Protein AF-A0A7J7P6Z8-F1 (afdb_monomer)

InterPro domains:
  IPR007750 Protein of unknown function DUF674 [PF05056] (34-213)
  IPR007750 Protein of unknown function DUF674 [PTHR33103] (34-213)

Sequence (213 aa):
MEWTILRSRDLAMASDFLQGKTFVQFIISALSKKATIKLKVLVDREHNRVVFTESQKDFDDILLSFLTLPVGTIIRHLRKHPQPLRIGCLNALYEGMKNLKAATYLKNDICKNILLRPRNSYVDQCRKLKLNIDDTEPTKYYQYKNYQSDISQGKHLHSGGDSLNIFGNMRCKCKQPIDHEVCLEDNRVKKEDNTEEGVFVAGTSTFIIIADL

Foldseek 3Di:
DDKDWDWLCCLVVVLVQPPPPVVVNVVSVLCSPQFIFIKIWDADVVVSHTFKIKGWQLVVLVVVVVVQDDPLQVQVLQCVDPNRDDDPCVVVVLVCLVPDDCVVPHPHVQVSCCSNQPDRPLVVLLVPHSDDSRPDDDQWKWFFPCVVVCVVVVVPPPDDDQGIDSDFQDADPVRGGRHHTDDDPPPVPPPPPPPQQHSPDGGGDMDMDGDDD

Mean predicted aligned error: 11.69 Å

Secondary structure (DSSP, 8-state):
-EEEEE-TTTHHHHHHTTTT-HHHHHHHHHHHHH----EEEEEETTTTEEEEEEEEHHHHHHHHHHHHS-HHHHHHHHHHSSS----HHHHHHHHHHHHS-HHHHSS-HHHHHHHHSPPPTTHHHHTTSSS----PPP--EEE-TTHHHHHHTTTT-SSSSTT-BSSSSEE-TT--EE-EEE----TT------TT--SSS-TT-EEEEEPP-

Solvent-accessible surface area (backbone atoms only — not comparable to full-atom values): 12823 Å² total; per-residue (Å²): 128,59,84,44,78,39,44,28,82,45,38,65,60,52,45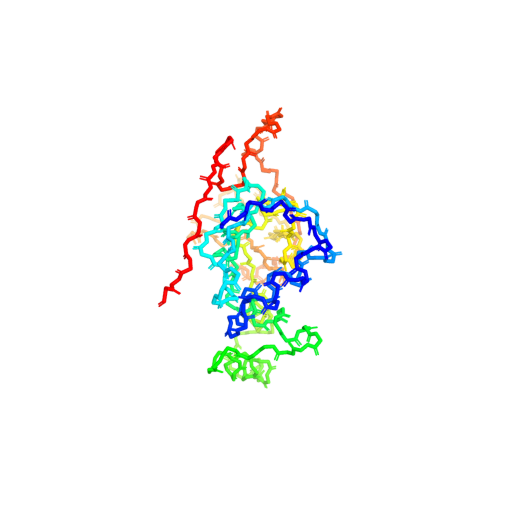,70,44,46,76,86,45,70,68,59,47,48,53,43,57,55,37,46,76,68,37,82,52,67,35,39,36,35,42,42,75,91,78,57,33,58,54,37,35,44,35,39,39,70,54,50,33,40,58,54,47,59,76,56,51,36,68,44,43,51,54,58,51,33,56,71,38,98,73,58,58,77,59,73,68,57,49,54,53,53,49,49,61,71,70,50,60,32,88,80,79,41,98,34,62,65,61,50,49,42,63,62,53,43,76,45,92,54,50,78,57,44,67,74,40,79,59,60,85,74,86,72,73,81,89,52,32,14,22,38,91,57,51,71,62,35,54,78,66,62,76,66,77,82,72,80,82,73,63,69,30,75,60,62,80,41,65,38,99,85,67,46,56,18,66,39,75,47,86,79,81,64,79,82,66,62,89,71,88,54,92,57,62,50,83,77,38,66,49,90,46,69,50,78,49,69,53,89,127

Structure (mmCIF, N/CA/C/O backbone):
data_AF-A0A7J7P6Z8-F1
#
_entry.id   AF-A0A7J7P6Z8-F1
#
loop_
_atom_site.group_PDB
_atom_site.id
_atom_site.type_symbol
_atom_site.label_atom_id
_atom_site.label_alt_id
_atom_site.label_comp_id
_atom_site.label_asym_id
_atom_site.label_entity_id
_atom_site.label_seq_id
_atom_site.pdbx_PDB_ins_code
_atom_site.Cartn_x
_atom_site.Cartn_y
_atom_site.Cartn_z
_atom_site.occupancy
_atom_site.B_iso_or_equiv
_atom_site.auth_seq_id
_atom_site.auth_comp_id
_atom_site.auth_asym_id
_atom_site.auth_atom_id
_atom_site.pdbx_PDB_model_num
ATOM 1 N N . MET A 1 1 ? -22.632 -4.364 30.953 1.00 46.62 1 MET A N 1
ATOM 2 C CA . MET A 1 1 ? -22.051 -3.719 29.756 1.00 46.62 1 MET A CA 1
ATOM 3 C C . MET A 1 1 ? -21.301 -2.480 30.211 1.00 46.62 1 MET A C 1
ATOM 5 O O . MET A 1 1 ? -21.899 -1.667 30.902 1.00 46.62 1 MET A O 1
ATOM 9 N N . GLU A 1 2 ? -20.005 -2.374 29.921 1.00 44.84 2 GLU A N 1
ATOM 10 C CA . GLU A 1 2 ? -19.148 -1.282 30.410 1.00 44.84 2 GLU A CA 1
ATOM 11 C C . GLU A 1 2 ? -18.341 -0.705 29.240 1.00 44.84 2 GLU A C 1
ATOM 13 O O . GLU A 1 2 ? -17.862 -1.459 28.392 1.00 44.84 2 GLU A O 1
ATOM 18 N N . TRP A 1 3 ? -18.230 0.624 29.176 1.00 48.47 3 TRP A N 1
ATOM 19 C CA . TRP A 1 3 ? -17.445 1.322 28.159 1.00 48.47 3 TRP A CA 1
ATOM 20 C C . TRP A 1 3 ? -15.997 1.439 28.616 1.00 48.47 3 TRP A C 1
ATOM 22 O O . TRP A 1 3 ? -15.727 1.949 29.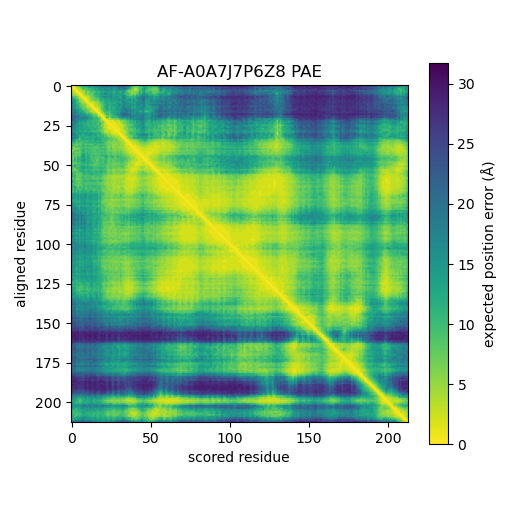703 1.00 48.47 3 TRP A O 1
ATOM 32 N N . THR A 1 4 ? -15.050 1.021 27.780 1.00 54.22 4 THR A N 1
ATOM 33 C CA . THR A 1 4 ? -13.621 1.181 28.075 1.00 54.22 4 THR A CA 1
ATOM 34 C C . THR A 1 4 ? -12.927 1.886 26.916 1.00 54.22 4 THR A C 1
ATOM 36 O O . THR A 1 4 ? -13.103 1.524 25.753 1.00 54.22 4 THR A O 1
ATOM 39 N N . ILE A 1 5 ? -12.146 2.924 27.232 1.00 54.22 5 ILE A N 1
ATOM 40 C CA . ILE A 1 5 ? -11.256 3.574 26.265 1.00 54.22 5 ILE A CA 1
ATOM 41 C C . ILE A 1 5 ? -9.961 2.775 26.249 1.00 54.22 5 ILE A C 1
ATOM 43 O O . ILE A 1 5 ? -9.217 2.800 27.228 1.00 54.22 5 ILE A O 1
ATOM 47 N N . LEU A 1 6 ? -9.682 2.100 25.139 1.00 54.53 6 LEU A N 1
ATOM 48 C CA . LEU A 1 6 ? -8.421 1.393 24.964 1.00 54.53 6 LEU A CA 1
ATOM 49 C C . LEU A 1 6 ? -7.382 2.339 24.370 1.00 54.53 6 LEU A C 1
ATOM 51 O O . LEU A 1 6 ? -7.628 3.009 23.360 1.00 54.53 6 LEU A O 1
ATOM 55 N N . ARG A 1 7 ? -6.209 2.400 25.001 1.00 50.47 7 ARG A N 1
ATOM 56 C CA . ARG A 1 7 ? -5.014 3.029 24.430 1.00 50.47 7 ARG A CA 1
ATOM 57 C C . ARG A 1 7 ? -4.148 1.959 23.771 1.00 50.47 7 ARG A C 1
ATOM 59 O O . ARG A 1 7 ? -4.345 0.768 23.962 1.00 50.47 7 ARG A O 1
ATOM 66 N N . SER A 1 8 ? -3.134 2.386 23.022 1.00 45.62 8 SER A N 1
ATOM 67 C CA . SER A 1 8 ? -2.205 1.512 22.281 1.00 45.62 8 SER A CA 1
ATOM 68 C C . SER A 1 8 ? -1.630 0.331 23.092 1.00 45.62 8 SER A C 1
ATOM 70 O O . SER A 1 8 ? -1.477 -0.767 22.562 1.00 45.62 8 SER A O 1
ATOM 72 N N . ARG A 1 9 ? -1.400 0.519 24.401 1.00 41.00 9 ARG A N 1
ATOM 73 C CA . ARG A 1 9 ? -0.957 -0.538 25.332 1.00 41.00 9 ARG A CA 1
ATOM 74 C C . ARG A 1 9 ? -2.056 -1.537 25.725 1.00 41.00 9 ARG A C 1
ATOM 76 O O . ARG A 1 9 ? -1.736 -2.687 26.000 1.00 41.00 9 ARG A O 1
ATOM 83 N N . ASP A 1 10 ? -3.319 -1.131 25.674 1.00 47.34 10 ASP A N 1
ATOM 84 C CA . ASP A 1 10 ? -4.490 -1.949 26.014 1.00 47.34 10 ASP A CA 1
ATOM 85 C C . ASP A 1 10 ? -5.043 -2.698 24.784 1.00 47.34 10 ASP A C 1
ATOM 87 O O . ASP A 1 10 ? -5.824 -3.638 24.912 1.00 47.34 10 ASP A O 1
ATOM 91 N N . LEU A 1 11 ? -4.602 -2.338 23.570 1.00 50.19 11 LEU A N 1
ATOM 92 C CA . LEU A 1 11 ? -4.946 -3.058 22.338 1.00 50.19 11 LEU A CA 1
ATOM 93 C C . LEU A 1 11 ? -4.424 -4.505 22.337 1.00 50.19 11 LEU A C 1
ATOM 95 O O . LEU A 1 11 ? -5.035 -5.371 21.718 1.00 50.19 11 LEU A O 1
ATOM 99 N N . ALA A 1 12 ? -3.335 -4.788 23.061 1.00 45.19 12 ALA A N 1
ATOM 100 C CA . ALA A 1 12 ? -2.868 -6.157 23.279 1.00 45.19 12 ALA A CA 1
ATOM 101 C C . ALA A 1 12 ? -3.911 -7.006 24.030 1.00 45.19 12 ALA A C 1
ATOM 103 O O . ALA A 1 12 ? -4.061 -8.181 23.721 1.00 45.19 12 ALA A O 1
ATOM 104 N N . MET A 1 13 ? -4.684 -6.399 24.939 1.00 43.53 13 MET A N 1
ATOM 105 C CA . MET A 1 13 ? -5.791 -7.078 25.614 1.00 43.53 13 MET A CA 1
ATOM 106 C C . MET A 1 13 ? -6.989 -7.269 24.680 1.00 43.53 13 MET A C 1
ATOM 108 O O . MET A 1 13 ? -7.590 -8.333 24.688 1.00 43.53 13 MET A O 1
ATOM 112 N N . ALA A 1 14 ? -7.308 -6.297 23.814 1.00 45.75 14 ALA A N 1
ATOM 113 C CA . ALA A 1 14 ? -8.351 -6.460 22.785 1.00 45.75 14 ALA A CA 1
ATOM 114 C C . ALA A 1 14 ? -8.032 -7.559 21.759 1.00 45.75 14 ALA A C 1
ATOM 116 O O . ALA A 1 14 ? -8.943 -8.160 21.196 1.00 45.75 14 ALA A O 1
ATOM 117 N N . SER A 1 15 ? -6.746 -7.840 21.547 1.00 47.88 15 SER A N 1
ATOM 118 C CA . SER A 1 15 ? -6.257 -8.965 20.746 1.00 47.88 15 SER A CA 1
ATOM 119 C C . SER A 1 15 ? -6.799 -10.311 21.249 1.00 47.88 15 SER A C 1
ATOM 121 O O . SER A 1 15 ? -7.226 -11.149 20.454 1.00 47.88 15 SER A O 1
ATOM 123 N N . ASP A 1 16 ? -6.889 -10.474 22.573 1.00 43.78 16 ASP A N 1
ATOM 124 C CA . ASP A 1 16 ? -7.402 -11.694 23.203 1.00 43.78 16 ASP A CA 1
ATOM 125 C C . ASP A 1 16 ? -8.930 -11.827 23.063 1.00 43.78 16 ASP A C 1
ATOM 127 O O . ASP A 1 16 ? -9.453 -12.938 23.093 1.00 43.78 16 ASP A O 1
ATOM 131 N N . PHE A 1 17 ? -9.645 -10.718 22.831 1.00 46.00 17 PHE A N 1
ATOM 132 C CA . PHE A 1 17 ? -11.091 -10.700 22.554 1.00 46.00 17 PHE A CA 1
ATOM 133 C C . PHE A 1 17 ? -11.442 -10.908 21.069 1.00 46.00 17 PHE A C 1
ATOM 135 O O . PHE A 1 17 ? -12.617 -11.020 20.720 1.00 46.00 17 PHE A O 1
ATOM 142 N N . LEU A 1 18 ? -10.444 -10.939 20.181 1.00 47.78 18 LEU A N 1
ATOM 143 C CA . LEU A 1 18 ? -10.607 -11.078 18.726 1.00 47.78 18 LEU A CA 1
ATOM 144 C C . LEU A 1 18 ? -10.066 -12.414 18.199 1.00 47.78 18 LEU A C 1
ATOM 146 O O . LEU A 1 18 ? -9.764 -12.543 17.005 1.00 47.78 18 LEU A O 1
ATOM 150 N N . GLN A 1 19 ? -9.955 -13.408 19.088 1.00 37.94 19 GLN A N 1
ATOM 151 C CA . GLN A 1 19 ? -9.515 -14.764 18.770 1.00 37.94 19 GLN A CA 1
ATOM 152 C C . GLN A 1 19 ? -10.187 -15.270 17.483 1.00 37.94 19 GLN A C 1
ATOM 154 O O . GLN A 1 19 ? -11.404 -15.403 17.396 1.00 37.94 19 GLN A O 1
ATOM 159 N N . GLY A 1 20 ? -9.368 -15.507 16.454 1.00 41.97 20 GLY A N 1
ATOM 160 C CA . GLY A 1 20 ? -9.795 -16.033 15.154 1.00 41.97 20 GLY A CA 1
ATOM 161 C C . GLY A 1 20 ? -9.746 -15.046 13.980 1.00 41.97 20 GLY A C 1
ATOM 162 O O . GLY A 1 20 ? -9.635 -15.490 12.837 1.00 41.97 20 GLY A O 1
ATOM 163 N N . LYS A 1 21 ? -9.733 -13.721 14.201 1.00 55.06 21 LYS A N 1
ATOM 164 C CA . LYS A 1 21 ? -9.677 -12.720 13.110 1.00 55.06 21 LYS A CA 1
ATOM 165 C C . LYS A 1 21 ? -8.238 -12.257 12.850 1.00 55.06 21 LYS A C 1
ATOM 167 O O . LYS A 1 21 ? -7.812 -11.172 13.243 1.00 55.06 21 LYS A O 1
ATOM 172 N N . THR A 1 22 ? -7.486 -13.102 12.145 1.00 59.88 22 THR A N 1
ATOM 173 C CA . THR A 1 22 ? -6.041 -12.966 11.864 1.00 59.88 22 THR A CA 1
ATOM 174 C C . THR A 1 22 ? -5.613 -11.601 11.295 1.00 59.88 22 THR A C 1
ATOM 176 O O . THR A 1 22 ? -4.543 -11.097 11.636 1.00 59.88 22 THR A O 1
ATOM 179 N N . PHE A 1 23 ? -6.453 -10.959 10.479 1.00 55.94 23 PHE A N 1
ATOM 180 C CA . PHE A 1 23 ? -6.172 -9.635 9.913 1.00 55.94 23 PHE A CA 1
ATOM 181 C C . PHE A 1 23 ? -6.316 -8.496 10.936 1.00 55.94 23 PHE A C 1
ATOM 183 O O . PHE A 1 23 ? -5.483 -7.594 10.977 1.00 55.94 23 PHE A O 1
ATOM 190 N N . VAL A 1 24 ? -7.316 -8.561 11.819 1.00 58.97 24 VAL A N 1
ATOM 191 C CA . VAL A 1 24 ? -7.528 -7.545 12.864 1.00 58.97 24 VAL A CA 1
ATOM 192 C C . VAL A 1 24 ? -6.406 -7.612 13.903 1.00 58.97 24 VAL A C 1
ATOM 194 O O . VAL A 1 24 ? -5.877 -6.580 14.310 1.00 58.97 24 VAL A O 1
ATOM 197 N N . GLN A 1 25 ? -5.955 -8.824 14.236 1.00 60.22 25 GLN A N 1
ATOM 198 C CA . GLN A 1 25 ? -4.791 -9.056 15.093 1.00 60.22 25 GLN A CA 1
ATOM 199 C C . GLN A 1 25 ? -3.514 -8.405 14.535 1.00 60.22 25 GLN A C 1
ATOM 201 O O . GLN A 1 25 ? -2.729 -7.806 15.275 1.00 60.22 25 GLN A O 1
ATOM 206 N N . PHE A 1 26 ? -3.312 -8.493 13.217 1.00 64.62 26 PHE A N 1
ATOM 207 C CA . PHE A 1 26 ? -2.194 -7.841 12.540 1.00 64.62 26 PHE A CA 1
ATOM 208 C C . PHE A 1 26 ? -2.289 -6.313 12.629 1.00 64.62 26 PHE A C 1
ATOM 210 O O . PHE A 1 26 ? -1.301 -5.668 12.983 1.00 64.62 26 PHE A O 1
ATOM 217 N N . ILE A 1 27 ? -3.469 -5.735 12.370 1.00 63.44 27 ILE A N 1
ATOM 218 C CA . ILE A 1 27 ? -3.694 -4.284 12.478 1.00 63.44 27 ILE A CA 1
ATOM 219 C C . ILE A 1 27 ? -3.415 -3.810 13.906 1.00 63.44 27 ILE A C 1
ATOM 221 O O . ILE A 1 27 ? -2.655 -2.866 14.102 1.00 63.44 27 ILE A O 1
ATOM 225 N N . ILE A 1 28 ? -3.948 -4.506 14.907 1.00 63.62 28 ILE A N 1
ATOM 226 C CA . ILE A 1 28 ? -3.736 -4.200 16.324 1.00 63.62 28 ILE A CA 1
ATOM 227 C C . ILE A 1 28 ? -2.252 -4.263 16.704 1.00 63.62 28 ILE A C 1
ATOM 229 O O . ILE A 1 28 ? -1.749 -3.354 17.364 1.00 63.62 28 ILE A O 1
ATOM 233 N N . SER A 1 29 ? -1.526 -5.292 16.261 1.00 65.44 29 SER A N 1
ATOM 234 C CA . SER A 1 29 ? -0.087 -5.419 16.531 1.00 65.44 29 SER A CA 1
ATOM 235 C C . SER A 1 29 ? 0.742 -4.328 15.844 1.00 65.44 29 SER A C 1
ATOM 237 O O . SER A 1 29 ? 1.715 -3.825 16.410 1.00 65.44 29 SER A O 1
ATOM 239 N N . ALA A 1 30 ? 0.360 -3.936 14.626 1.00 65.00 30 ALA A N 1
ATOM 240 C CA . ALA A 1 30 ? 1.004 -2.841 13.907 1.00 65.00 30 ALA A CA 1
ATOM 241 C C . ALA A 1 30 ? 0.741 -1.488 14.589 1.00 65.00 30 ALA A C 1
ATOM 243 O O . ALA A 1 30 ? 1.665 -0.684 14.738 1.00 65.00 30 ALA A O 1
ATOM 244 N N . LEU A 1 31 ? -0.494 -1.267 15.051 1.00 65.81 31 LEU A N 1
ATOM 245 C CA . LEU A 1 31 ? -0.910 -0.086 15.803 1.00 65.81 31 LEU A CA 1
ATOM 246 C C . LEU A 1 31 ? -0.181 0.025 17.144 1.00 65.81 31 LEU A C 1
ATOM 248 O O . LEU A 1 31 ? 0.377 1.083 17.436 1.00 65.81 31 LEU A O 1
ATOM 252 N N . SER A 1 32 ? -0.105 -1.064 17.918 1.00 61.50 32 SER A N 1
ATOM 253 C CA . SER A 1 32 ? 0.439 -1.049 19.284 1.00 61.50 32 SER A CA 1
ATOM 254 C C . SER A 1 32 ? 1.920 -0.661 19.374 1.00 61.50 32 SER A C 1
ATOM 256 O O . SER A 1 32 ? 2.388 -0.201 20.414 1.00 61.50 32 SER A O 1
ATOM 258 N N . LYS A 1 33 ? 2.675 -0.817 18.278 1.00 64.62 33 LYS A N 1
ATOM 259 C CA . LYS A 1 33 ? 4.117 -0.522 18.232 1.00 64.62 33 LYS A CA 1
ATOM 260 C C . LYS A 1 33 ? 4.463 0.866 17.703 1.00 64.62 33 LYS A C 1
ATOM 262 O O . LYS A 1 33 ? 5.582 1.319 17.928 1.00 64.62 33 LYS A O 1
ATOM 267 N N . LYS A 1 34 ? 3.568 1.503 16.942 1.00 68.38 34 LYS A N 1
ATOM 268 C CA . LYS A 1 34 ? 3.923 2.661 16.101 1.00 68.38 34 LYS A CA 1
ATOM 269 C C . LYS A 1 34 ? 3.029 3.884 16.274 1.00 68.38 34 LYS A C 1
ATOM 271 O O . LYS A 1 34 ? 3.466 4.975 15.926 1.00 68.38 34 LYS A O 1
ATOM 276 N N . ALA A 1 35 ? 1.816 3.735 16.803 1.00 70.31 35 ALA A N 1
ATOM 277 C CA . ALA A 1 35 ? 0.889 4.850 16.959 1.00 70.31 35 ALA A CA 1
ATOM 278 C C . ALA A 1 35 ? 0.048 4.721 18.236 1.00 70.31 35 ALA A C 1
ATOM 280 O O . ALA A 1 35 ? -0.212 3.628 18.738 1.00 70.31 35 ALA A O 1
ATOM 281 N N . THR A 1 36 ? -0.406 5.861 18.763 1.00 72.69 36 THR A N 1
ATOM 282 C CA . THR A 1 36 ? -1.433 5.891 19.810 1.00 72.69 36 THR A CA 1
ATOM 283 C C . THR A 1 36 ? -2.751 6.340 19.209 1.00 72.69 36 THR A C 1
ATOM 285 O O . THR A 1 36 ? -2.875 7.480 18.770 1.00 72.69 36 THR A O 1
ATOM 288 N N . ILE A 1 37 ? -3.729 5.436 19.209 1.00 75.38 37 ILE A N 1
ATOM 289 C CA . ILE A 1 37 ? -5.083 5.670 18.709 1.00 75.38 37 ILE A CA 1
ATOM 290 C C . ILE A 1 37 ? -6.067 5.461 19.852 1.00 75.38 37 ILE A C 1
ATOM 292 O O . ILE A 1 37 ? -5.847 4.604 20.709 1.00 75.38 37 ILE A O 1
ATOM 296 N N . LYS A 1 38 ? -7.125 6.271 19.875 1.00 74.44 38 LYS A N 1
ATOM 297 C CA . LYS A 1 38 ? -8.226 6.139 20.825 1.00 74.44 38 LYS A CA 1
ATOM 298 C C . LYS A 1 38 ? -9.357 5.353 20.175 1.00 74.44 38 LYS A C 1
ATOM 300 O O . LYS A 1 38 ? -9.844 5.737 19.116 1.00 74.44 38 LYS A O 1
ATOM 305 N N . LEU A 1 39 ? -9.775 4.288 20.844 1.00 76.50 39 LEU A N 1
ATOM 306 C CA . LEU A 1 39 ? -10.940 3.483 20.496 1.00 76.50 39 LEU A CA 1
ATOM 307 C C . LEU A 1 39 ? -11.796 3.334 21.747 1.00 76.50 39 LEU A C 1
ATOM 309 O O . LEU A 1 39 ? -11.269 3.044 22.827 1.00 76.50 39 LEU A O 1
ATOM 313 N N . LYS A 1 40 ? -13.105 3.524 21.612 1.00 77.94 40 LYS A N 1
ATOM 314 C CA . LYS A 1 40 ? -14.059 3.108 22.637 1.00 77.94 40 LYS A CA 1
ATOM 315 C C . LYS A 1 40 ? -14.593 1.749 22.240 1.00 77.94 40 LYS A C 1
ATOM 317 O O . LYS A 1 40 ? -15.040 1.563 21.111 1.00 77.94 40 LYS A O 1
ATOM 322 N N . VAL A 1 41 ? -14.567 0.809 23.167 1.00 75.88 41 VAL A N 1
ATOM 323 C CA . VAL A 1 41 ? -15.078 -0.539 22.927 1.00 75.88 41 VAL A CA 1
ATOM 324 C C . VAL A 1 41 ? -16.159 -0.875 23.939 1.00 75.88 41 VAL A C 1
ATOM 326 O O . VAL A 1 41 ? -16.090 -0.472 25.104 1.00 75.88 41 VAL A O 1
ATOM 329 N N . LEU A 1 42 ? -17.152 -1.621 23.473 1.00 75.81 42 LEU A N 1
ATOM 330 C CA . LEU A 1 42 ? -18.179 -2.249 24.281 1.00 75.81 42 LEU A CA 1
ATOM 331 C C . LEU A 1 42 ? -17.926 -3.753 24.281 1.00 75.81 42 LEU A C 1
ATOM 333 O O . LEU A 1 42 ? -17.973 -4.411 23.236 1.00 75.81 42 LEU A O 1
ATOM 337 N N . VAL A 1 43 ? -17.668 -4.285 25.469 1.00 74.44 43 VAL A N 1
ATOM 338 C CA . VAL A 1 43 ? -17.346 -5.697 25.667 1.00 74.44 43 VAL A CA 1
ATOM 339 C C . VAL A 1 43 ? -18.490 -6.386 26.400 1.00 74.44 43 VAL A C 1
ATOM 341 O O . VAL A 1 43 ? -18.949 -5.933 27.455 1.00 74.44 43 VAL A O 1
ATOM 344 N N . ASP A 1 44 ? -18.928 -7.502 25.837 1.00 74.06 44 ASP A N 1
ATOM 345 C CA . ASP A 1 44 ? -19.761 -8.493 26.498 1.00 74.06 44 ASP A CA 1
ATOM 346 C C . ASP A 1 44 ? -18.836 -9.423 27.288 1.00 74.06 44 ASP A C 1
ATOM 348 O O . ASP A 1 44 ? -18.137 -10.268 26.729 1.00 74.06 44 ASP A O 1
ATOM 352 N N . ARG A 1 45 ? -18.780 -9.192 28.603 1.00 76.25 45 ARG A N 1
ATOM 353 C CA . ARG A 1 45 ? -17.910 -9.939 29.520 1.00 76.25 45 ARG A CA 1
ATOM 354 C C . ARG A 1 45 ? -18.387 -11.365 29.758 1.00 76.25 45 ARG A C 1
ATOM 356 O O . ARG A 1 45 ? -17.564 -12.209 30.082 1.00 76.25 45 ARG A O 1
ATOM 363 N N . GLU A 1 46 ? -19.683 -11.619 29.615 1.00 77.94 46 GLU A N 1
ATOM 364 C CA . GLU A 1 46 ? -20.262 -12.943 29.840 1.00 77.94 46 GLU A CA 1
ATOM 365 C C . GLU A 1 46 ? -19.819 -13.906 28.738 1.00 77.94 46 GLU A C 1
ATOM 367 O O . GLU A 1 46 ? -19.366 -15.012 29.017 1.00 77.94 46 GLU A O 1
ATOM 372 N N . HIS A 1 47 ? -19.836 -13.430 27.492 1.00 74.38 47 HIS A N 1
ATOM 373 C CA . HIS A 1 47 ? -19.416 -14.204 26.323 1.00 74.38 47 HIS A CA 1
ATOM 374 C C . HIS A 1 47 ? -17.979 -13.895 25.874 1.00 74.38 47 HIS A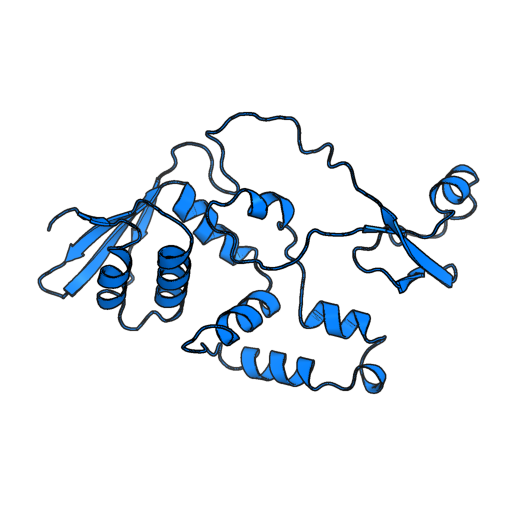 C 1
ATOM 376 O O . HIS A 1 47 ? -17.556 -14.349 24.813 1.00 74.38 47 HIS A O 1
ATOM 382 N N . ASN A 1 48 ? -17.238 -13.106 26.660 1.00 68.25 48 ASN A N 1
ATOM 383 C CA . ASN A 1 48 ? -15.860 -12.683 26.399 1.00 68.25 48 ASN A CA 1
ATOM 384 C C . ASN A 1 48 ? -15.630 -12.171 24.959 1.00 68.25 48 ASN A C 1
ATOM 386 O O . ASN A 1 48 ? -14.676 -12.572 24.290 1.00 68.25 48 ASN A O 1
ATOM 390 N N . ARG A 1 49 ? -16.508 -11.287 24.465 1.00 66.19 49 ARG A N 1
ATOM 391 C CA . ARG A 1 49 ? -16.470 -10.783 23.079 1.00 66.19 49 ARG A CA 1
ATOM 392 C C . ARG A 1 49 ? -16.654 -9.273 22.981 1.00 66.19 49 ARG A C 1
ATOM 394 O O . ARG A 1 49 ? -17.360 -8.662 23.782 1.00 66.19 49 ARG A O 1
ATOM 401 N N . VAL A 1 50 ? -16.057 -8.665 21.957 1.00 69.75 50 VAL A N 1
ATOM 402 C CA . VAL A 1 50 ? -16.340 -7.268 21.592 1.00 69.75 50 VAL A CA 1
ATOM 403 C C . VAL A 1 50 ? -17.640 -7.225 20.796 1.00 69.75 50 VAL A C 1
ATOM 405 O O . VAL A 1 50 ? -17.741 -7.860 19.751 1.00 69.75 50 VAL A O 1
ATOM 408 N N . VAL A 1 51 ? -18.625 -6.472 21.279 1.00 74.06 51 VAL A N 1
ATOM 409 C CA . VAL A 1 51 ? -19.923 -6.307 20.601 1.00 74.06 51 VAL A CA 1
ATOM 410 C C . VAL A 1 51 ? -19.877 -5.123 19.643 1.00 74.06 51 VAL A C 1
ATOM 412 O O . VAL A 1 51 ? -20.449 -5.158 18.556 1.00 74.06 51 VAL A O 1
ATOM 415 N N . PHE A 1 52 ? -19.186 -4.063 20.052 1.00 74.75 52 PHE A N 1
ATOM 416 C CA . PHE A 1 52 ? -19.212 -2.788 19.355 1.00 74.75 52 PHE A CA 1
ATOM 417 C C . PHE A 1 52 ? -17.924 -2.012 19.610 1.00 74.75 52 PHE A C 1
ATOM 419 O O . PHE A 1 52 ? -17.387 -2.032 20.721 1.00 74.75 52 PHE A O 1
ATOM 426 N N . THR A 1 53 ? -17.457 -1.278 18.603 1.00 76.81 53 THR A N 1
ATOM 427 C CA . THR A 1 53 ? -16.387 -0.292 18.768 1.00 76.81 53 THR A CA 1
ATOM 428 C C . THR A 1 53 ? -16.751 1.029 18.100 1.00 76.81 53 THR A C 1
ATOM 430 O O . THR A 1 53 ? -17.167 1.034 16.943 1.00 76.81 53 THR A O 1
ATOM 433 N N . GLU A 1 54 ? -16.538 2.134 18.812 1.00 82.25 54 GLU A N 1
ATOM 434 C CA . GLU A 1 54 ? -16.606 3.501 18.295 1.00 82.25 54 GLU A CA 1
ATOM 435 C C . GLU A 1 54 ? -15.173 4.008 18.083 1.00 82.25 54 GLU A C 1
ATOM 437 O O . GLU A 1 54 ? -14.366 4.085 19.023 1.00 82.25 54 GLU A O 1
ATOM 442 N N . SER A 1 55 ? -14.851 4.327 16.834 1.00 82.56 55 SER A N 1
ATOM 443 C CA . SER A 1 55 ? -13.545 4.820 16.407 1.00 82.56 55 SER A CA 1
ATOM 444 C C . SER A 1 55 ? -13.577 6.308 16.084 1.00 82.56 55 SER A C 1
ATOM 446 O O . SER A 1 55 ? -14.604 6.876 15.720 1.00 82.56 55 SER A O 1
ATOM 448 N N . GLN A 1 56 ? -12.421 6.949 16.262 1.00 82.50 56 GLN A N 1
ATOM 449 C CA . GLN A 1 56 ? -12.197 8.319 15.818 1.00 82.50 56 GLN A CA 1
ATOM 450 C C . GLN A 1 56 ? -11.492 8.317 14.465 1.00 82.50 56 GLN A C 1
ATOM 452 O O . GLN A 1 56 ? -10.677 7.430 14.203 1.00 82.50 56 GLN A O 1
ATOM 457 N N . LYS A 1 57 ? -11.702 9.394 13.706 1.00 85.38 57 LYS A N 1
ATOM 458 C CA . LYS A 1 57 ? -11.074 9.734 12.422 1.00 85.38 57 LYS A CA 1
ATOM 459 C C . LYS A 1 57 ? -9.704 9.099 12.140 1.00 85.38 57 LYS A C 1
ATOM 461 O O . LYS A 1 57 ? -9.517 8.527 11.077 1.00 85.38 57 LYS A O 1
ATOM 466 N N . ASP A 1 58 ? -8.731 9.196 13.052 1.00 84.12 58 ASP A N 1
ATOM 467 C CA . ASP A 1 58 ? -7.389 8.635 12.825 1.00 84.12 58 ASP A CA 1
ATOM 468 C C . ASP A 1 58 ? -7.399 7.121 12.590 1.00 84.12 58 ASP A C 1
ATOM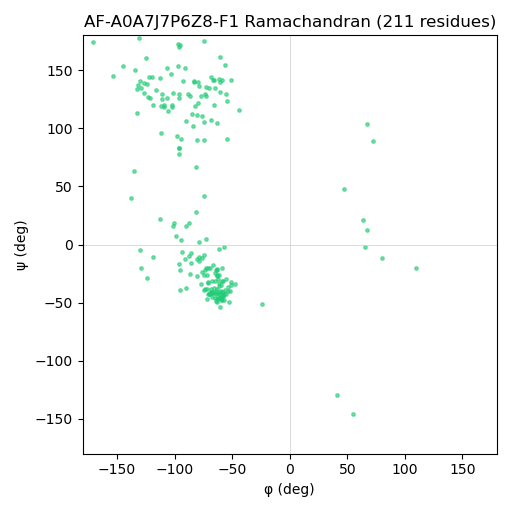 470 O O . ASP A 1 58 ? -6.676 6.623 11.730 1.00 84.12 58 ASP A O 1
ATOM 474 N N . PHE A 1 59 ? -8.195 6.386 13.371 1.00 83.31 59 PHE A N 1
ATOM 475 C CA . PHE A 1 59 ? -8.355 4.946 13.204 1.00 83.31 59 PHE A CA 1
ATOM 476 C C . PHE A 1 59 ? -8.997 4.629 11.858 1.00 83.31 59 PHE A C 1
ATOM 478 O O . PHE A 1 59 ? -8.552 3.714 11.172 1.00 83.31 59 PHE A O 1
ATOM 485 N N . ASP A 1 60 ? -10.011 5.401 11.483 1.00 84.94 60 ASP A N 1
ATOM 486 C CA . ASP A 1 60 ? -10.802 5.170 10.280 1.00 84.94 60 ASP A CA 1
ATOM 487 C C . ASP A 1 60 ? -9.993 5.477 9.019 1.00 84.94 60 ASP A C 1
ATOM 489 O O . ASP A 1 60 ? -9.968 4.670 8.094 1.00 84.94 60 ASP A O 1
ATOM 493 N N . ASP A 1 61 ? -9.233 6.574 9.019 1.00 88.12 61 ASP A N 1
ATOM 494 C CA . ASP A 1 61 ? -8.270 6.901 7.966 1.00 88.12 61 ASP A CA 1
ATOM 495 C C . ASP A 1 61 ? -7.241 5.768 7.788 1.00 88.12 61 ASP A C 1
ATOM 497 O O . ASP A 1 61 ? -6.922 5.369 6.665 1.00 88.12 61 ASP A O 1
ATOM 501 N N . ILE A 1 62 ? -6.742 5.202 8.893 1.00 85.56 62 ILE A N 1
ATOM 502 C CA . ILE A 1 62 ? -5.819 4.063 8.855 1.00 85.56 62 ILE A CA 1
ATOM 503 C C . ILE A 1 62 ? -6.520 2.811 8.323 1.00 85.56 62 ILE A C 1
ATOM 505 O O . ILE A 1 62 ? -5.958 2.132 7.465 1.00 85.56 62 ILE A O 1
ATOM 509 N N . LEU A 1 63 ? -7.737 2.510 8.776 1.00 83.81 63 LEU A N 1
ATOM 510 C CA . LEU A 1 63 ? -8.510 1.354 8.329 1.00 83.81 63 LEU A CA 1
ATOM 511 C C . LEU A 1 63 ? -8.811 1.423 6.823 1.00 83.81 63 LEU A C 1
ATOM 513 O O . LEU A 1 63 ? -8.593 0.453 6.096 1.00 83.81 63 LEU A O 1
ATOM 517 N N . LEU A 1 64 ? -9.250 2.583 6.339 1.00 86.25 64 LEU A N 1
ATOM 518 C CA . LEU A 1 64 ? -9.536 2.822 4.926 1.00 86.25 64 LEU A CA 1
ATOM 519 C C . LEU A 1 64 ? -8.263 2.799 4.078 1.00 86.25 64 LEU A C 1
ATOM 521 O O . LEU A 1 64 ? -8.297 2.320 2.943 1.00 86.25 64 LEU A O 1
ATOM 525 N N . SER A 1 65 ? -7.114 3.201 4.632 1.00 87.50 65 SER A N 1
ATOM 526 C CA . SER A 1 65 ? -5.838 3.117 3.914 1.00 87.50 65 SER A CA 1
ATOM 527 C C . SER A 1 65 ? -5.487 1.690 3.483 1.00 87.50 65 SER A C 1
ATOM 529 O O . SER A 1 65 ? -4.907 1.512 2.410 1.00 87.50 65 SER A O 1
ATOM 531 N N . PHE A 1 66 ? -5.897 0.656 4.233 1.00 85.19 66 PHE A N 1
ATOM 532 C CA . PHE A 1 66 ? -5.654 -0.737 3.841 1.00 85.19 66 PHE A CA 1
ATOM 533 C C . PHE A 1 66 ? -6.344 -1.108 2.527 1.00 85.19 66 PHE A C 1
ATOM 535 O O . PHE A 1 66 ? -5.816 -1.938 1.788 1.00 85.19 66 PHE A O 1
ATOM 542 N N . LEU A 1 67 ? -7.477 -0.475 2.205 1.00 87.00 67 LEU A N 1
ATOM 543 C CA . LEU A 1 67 ? -8.193 -0.684 0.943 1.00 87.00 67 LEU A CA 1
ATOM 544 C C . LEU A 1 67 ? -7.441 -0.090 -0.255 1.00 87.00 67 LEU A C 1
ATOM 546 O O . LEU A 1 67 ? -7.661 -0.508 -1.388 1.00 87.00 67 LEU A O 1
ATOM 550 N N . THR A 1 68 ? -6.531 0.857 -0.011 1.00 89.56 68 THR A N 1
ATOM 551 C CA . THR A 1 68 ? -5.674 1.444 -1.054 1.00 89.56 68 THR A CA 1
ATOM 552 C C . THR A 1 68 ? -4.405 0.633 -1.310 1.00 89.56 68 THR A C 1
ATOM 554 O O . THR A 1 68 ? -3.746 0.815 -2.334 1.00 89.56 68 THR A O 1
ATOM 557 N N . LEU A 1 69 ? -4.043 -0.280 -0.401 1.00 88.94 69 LEU A N 1
ATOM 558 C CA . LEU A 1 69 ? -2.807 -1.039 -0.522 1.00 88.94 69 LEU A CA 1
ATOM 559 C C . LEU A 1 69 ? -2.912 -2.083 -1.632 1.00 88.94 69 LEU A C 1
ATOM 561 O O . LEU A 1 69 ? -3.791 -2.948 -1.601 1.00 88.94 69 LEU A O 1
ATOM 565 N N . PRO A 1 70 ? -1.951 -2.107 -2.568 1.00 89.69 70 PRO A N 1
ATOM 566 C CA . PRO A 1 70 ? -1.889 -3.188 -3.530 1.00 89.69 70 PRO A CA 1
ATOM 567 C C . PRO A 1 70 ? -1.684 -4.539 -2.831 1.00 89.69 70 PRO A C 1
ATOM 569 O O . PRO A 1 70 ? -0.885 -4.665 -1.898 1.00 89.69 70 PRO A O 1
ATOM 572 N N . VAL A 1 71 ? -2.322 -5.590 -3.350 1.00 86.81 71 VAL A N 1
ATOM 573 C CA . VAL A 1 71 ? -2.244 -6.959 -2.805 1.00 86.81 71 VAL A CA 1
ATOM 574 C C . VAL A 1 71 ? -0.796 -7.437 -2.614 1.00 86.81 71 VAL A C 1
ATOM 576 O O . VAL A 1 71 ? -0.465 -8.031 -1.587 1.00 86.81 71 VAL A O 1
ATOM 579 N N . GLY A 1 72 ? 0.102 -7.126 -3.557 1.00 87.00 72 GLY A N 1
ATOM 580 C CA . GLY A 1 72 ? 1.528 -7.460 -3.440 1.00 87.00 72 GLY A CA 1
ATOM 581 C C . GLY A 1 72 ? 2.212 -6.799 -2.237 1.00 87.00 72 GLY A C 1
ATOM 582 O O . GLY A 1 72 ? 3.042 -7.426 -1.577 1.00 87.00 72 GLY A O 1
ATOM 583 N N . THR A 1 73 ? 1.818 -5.570 -1.891 1.00 88.00 73 THR A N 1
ATOM 584 C CA . THR A 1 73 ? 2.310 -4.852 -0.706 1.00 88.00 73 THR A CA 1
ATOM 585 C C . THR A 1 73 ? 1.800 -5.491 0.579 1.00 88.00 73 THR A C 1
ATOM 587 O O . THR A 1 73 ? 2.594 -5.686 1.502 1.00 88.00 73 THR A O 1
ATOM 590 N N . ILE A 1 74 ? 0.526 -5.892 0.623 1.00 85.94 74 ILE A N 1
ATOM 591 C CA . ILE A 1 74 ? -0.067 -6.585 1.776 1.00 85.94 74 ILE A CA 1
ATOM 592 C C . ILE A 1 74 ? 0.671 -7.904 2.038 1.00 85.94 74 ILE A C 1
ATOM 594 O O . ILE A 1 74 ? 1.196 -8.111 3.132 1.00 85.94 74 ILE A O 1
ATOM 598 N N . ILE A 1 75 ? 0.799 -8.773 1.028 1.00 87.81 75 ILE A N 1
ATOM 599 C CA . ILE A 1 75 ? 1.479 -10.076 1.166 1.00 87.81 75 ILE A CA 1
ATOM 600 C C . ILE A 1 75 ? 2.924 -9.886 1.630 1.00 87.81 75 ILE A C 1
ATOM 602 O O . ILE A 1 75 ? 3.395 -10.582 2.532 1.00 87.81 75 ILE A O 1
ATOM 606 N N . ARG A 1 76 ? 3.638 -8.921 1.042 1.00 87.44 76 ARG A N 1
ATOM 607 C CA . ARG A 1 76 ? 5.020 -8.602 1.408 1.00 87.44 76 ARG A CA 1
ATOM 608 C C . ARG A 1 76 ? 5.146 -8.180 2.873 1.00 87.44 76 ARG A C 1
ATOM 610 O O . ARG A 1 76 ? 6.107 -8.593 3.520 1.00 87.44 76 ARG A O 1
ATOM 617 N N . HIS A 1 77 ? 4.201 -7.401 3.397 1.00 83.75 77 HIS A N 1
ATOM 618 C CA . HIS A 1 77 ? 4.191 -6.980 4.802 1.00 83.75 77 HIS A CA 1
ATOM 619 C C . HIS A 1 77 ? 3.832 -8.116 5.755 1.00 83.75 77 HIS A C 1
ATOM 621 O O . HIS A 1 77 ? 4.557 -8.345 6.723 1.00 83.75 77 HIS A O 1
ATOM 627 N N . LEU A 1 78 ? 2.780 -8.877 5.454 1.00 82.44 78 LEU A N 1
ATOM 628 C CA . LEU A 1 78 ? 2.342 -10.001 6.286 1.00 82.44 78 LEU A CA 1
ATOM 629 C C . LEU A 1 78 ? 3.434 -11.058 6.473 1.00 82.44 78 LEU A C 1
ATOM 631 O O . LEU A 1 78 ? 3.525 -11.681 7.526 1.00 82.44 78 LEU A O 1
ATOM 635 N N . ARG A 1 79 ? 4.307 -11.225 5.477 1.00 80.69 79 ARG A N 1
ATOM 636 C CA . ARG A 1 79 ? 5.444 -12.154 5.537 1.00 80.69 79 ARG A CA 1
ATOM 637 C C . ARG A 1 79 ? 6.620 -11.673 6.380 1.00 80.69 79 ARG A C 1
ATOM 639 O O . ARG A 1 79 ? 7.413 -12.503 6.807 1.00 80.69 79 ARG A O 1
ATOM 646 N N . LYS A 1 80 ? 6.768 -10.359 6.574 1.00 79.25 80 LYS A N 1
ATOM 647 C CA . LYS A 1 80 ? 7.801 -9.774 7.448 1.00 79.25 80 LYS A CA 1
ATOM 648 C C . LYS A 1 80 ? 7.397 -9.823 8.926 1.00 79.25 80 LYS A C 1
ATOM 650 O O . LYS A 1 80 ? 8.220 -9.534 9.789 1.00 79.25 80 LYS A O 1
ATOM 655 N N . HIS A 1 81 ? 6.135 -10.129 9.221 1.00 74.25 81 HIS A N 1
ATOM 656 C CA . HIS A 1 81 ? 5.627 -10.179 10.583 1.00 74.25 81 HIS A CA 1
ATOM 657 C C . HIS A 1 81 ? 6.240 -11.367 11.357 1.00 74.25 81 HIS A C 1
ATOM 659 O O . HIS A 1 81 ? 6.421 -12.429 10.760 1.00 74.25 81 HIS A O 1
ATOM 665 N N . PRO A 1 82 ? 6.525 -11.239 12.673 1.00 72.06 82 PRO A N 1
ATOM 666 C CA . PRO A 1 82 ? 7.107 -12.323 13.478 1.00 72.06 82 PRO A CA 1
ATOM 667 C C . PRO A 1 82 ? 6.308 -13.629 13.446 1.00 72.06 82 PRO A C 1
ATOM 669 O O . PRO A 1 82 ? 6.876 -14.708 13.556 1.00 72.06 82 PRO A O 1
ATOM 672 N N . GLN A 1 83 ? 4.992 -13.519 13.269 1.00 72.62 83 GLN A N 1
ATOM 673 C CA . GLN A 1 83 ? 4.113 -14.632 12.928 1.00 72.62 83 GLN A CA 1
ATOM 674 C C . GLN A 1 83 ? 3.619 -14.396 11.497 1.00 72.62 83 GLN A C 1
ATOM 676 O O . GLN A 1 83 ? 2.700 -13.591 11.323 1.00 72.62 83 GLN A O 1
ATOM 681 N N . PRO A 1 84 ? 4.261 -14.988 10.472 1.00 73.38 84 PRO A N 1
ATOM 682 C CA . PRO A 1 84 ? 3.941 -14.703 9.082 1.00 73.38 84 PRO A CA 1
ATOM 683 C C . PRO A 1 84 ? 2.529 -15.168 8.735 1.00 73.38 84 PRO A C 1
ATOM 685 O O . PRO A 1 84 ? 2.227 -16.360 8.796 1.00 73.38 84 PRO A O 1
ATOM 688 N N . LEU A 1 85 ? 1.675 -14.240 8.310 1.00 76.56 85 LEU A N 1
ATOM 689 C CA . LEU A 1 85 ? 0.341 -14.591 7.837 1.00 76.56 85 LEU A CA 1
ATOM 690 C C . LEU A 1 85 ? 0.383 -15.017 6.368 1.00 76.56 85 LEU A C 1
ATOM 692 O O . LEU A 1 85 ? 1.086 -14.428 5.538 1.00 76.56 85 LEU A O 1
ATOM 696 N N . ARG A 1 86 ? -0.402 -16.048 6.037 1.00 79.56 86 ARG A N 1
ATOM 697 C CA . ARG A 1 86 ? -0.590 -16.511 4.661 1.00 79.56 86 ARG A CA 1
ATOM 698 C C . ARG A 1 86 ? -2.002 -16.222 4.176 1.00 79.56 86 ARG A C 1
ATOM 700 O O . ARG A 1 86 ? -2.965 -16.674 4.781 1.00 79.56 86 ARG A O 1
ATOM 707 N N . ILE A 1 87 ? -2.107 -15.520 3.052 1.00 82.44 87 ILE A N 1
ATOM 708 C CA . ILE A 1 87 ? -3.356 -15.294 2.330 1.00 82.44 87 ILE A CA 1
ATOM 709 C C . ILE A 1 87 ? -3.462 -16.344 1.217 1.00 82.44 87 ILE A C 1
ATOM 711 O O . ILE A 1 87 ? -3.078 -16.094 0.075 1.00 82.44 87 ILE A O 1
ATOM 715 N N . GLY A 1 88 ? -3.944 -17.540 1.563 1.00 84.62 88 GLY A N 1
ATOM 716 C CA . GLY A 1 88 ? -4.307 -18.599 0.610 1.00 84.62 88 GLY A CA 1
ATOM 717 C C . GLY A 1 88 ? -3.343 -18.777 -0.576 1.00 84.62 88 GLY A C 1
ATOM 718 O O . GLY A 1 88 ? -2.124 -18.880 -0.405 1.00 84.62 88 GLY A O 1
ATOM 719 N N . CYS A 1 89 ? -3.899 -18.792 -1.793 1.00 88.56 89 CYS A N 1
ATOM 720 C CA . CYS A 1 89 ? -3.145 -18.947 -3.042 1.00 88.56 89 CYS A CA 1
ATOM 721 C C . CYS A 1 89 ? -2.326 -17.706 -3.433 1.00 88.56 89 CYS A C 1
ATOM 723 O O . CYS A 1 89 ? -1.352 -17.829 -4.177 1.00 88.56 89 CYS A O 1
ATOM 725 N N . LEU A 1 90 ? -2.655 -16.523 -2.907 1.00 89.38 90 LEU A N 1
ATOM 726 C CA . LEU A 1 90 ? -1.932 -15.289 -3.214 1.00 89.38 90 LEU A CA 1
ATOM 727 C C . LEU A 1 90 ? -0.487 -15.343 -2.708 1.00 89.38 90 LEU A C 1
ATOM 729 O O . LEU A 1 90 ? 0.423 -14.824 -3.354 1.00 89.38 90 LEU A O 1
ATOM 733 N N . ASN A 1 91 ? -0.242 -16.050 -1.605 1.00 88.62 91 ASN A N 1
ATOM 734 C CA . ASN A 1 91 ? 1.116 -16.313 -1.137 1.00 88.62 91 ASN A CA 1
ATOM 735 C C . ASN A 1 91 ? 1.930 -17.147 -2.133 1.00 88.62 91 ASN A C 1
ATOM 737 O O . ASN A 1 91 ? 3.106 -16.853 -2.343 1.00 88.62 91 ASN A O 1
ATOM 741 N N . ALA A 1 92 ? 1.317 -18.167 -2.738 1.00 91.12 92 ALA A N 1
ATOM 742 C CA . ALA A 1 92 ? 1.965 -18.989 -3.755 1.00 91.12 92 ALA A CA 1
ATOM 743 C C . ALA A 1 92 ? 2.213 -18.184 -5.038 1.00 91.12 92 ALA A C 1
ATOM 745 O O . ALA A 1 92 ? 3.304 -18.265 -5.599 1.00 91.12 92 ALA A O 1
ATOM 746 N N . LEU A 1 93 ? 1.253 -17.346 -5.449 1.00 91.94 93 LEU A N 1
ATOM 747 C CA . LEU A 1 93 ? 1.410 -16.430 -6.581 1.00 91.94 93 LEU A CA 1
ATOM 748 C C . LEU A 1 93 ? 2.590 -15.471 -6.369 1.00 91.94 93 LEU A C 1
ATOM 750 O O . LEU A 1 93 ? 3.439 -15.330 -7.249 1.00 91.94 93 LEU A O 1
ATOM 754 N N . TYR A 1 94 ? 2.684 -14.855 -5.187 1.00 92.06 94 TYR A N 1
ATOM 755 C CA . TYR A 1 94 ? 3.788 -13.957 -4.848 1.00 92.06 94 TYR A CA 1
ATOM 756 C C . TYR A 1 94 ? 5.146 -14.681 -4.871 1.00 92.06 94 TYR A C 1
ATOM 758 O O . TYR A 1 94 ? 6.114 -14.151 -5.418 1.00 92.06 94 TYR A O 1
ATOM 766 N N . GLU A 1 95 ? 5.236 -15.907 -4.340 1.00 91.31 95 GLU A N 1
ATOM 767 C CA . GLU A 1 95 ? 6.475 -16.700 -4.407 1.00 91.31 95 GLU A CA 1
ATOM 768 C C . GLU A 1 95 ? 6.837 -17.123 -5.827 1.00 91.31 95 GLU A C 1
ATOM 770 O O . GLU A 1 95 ? 8.007 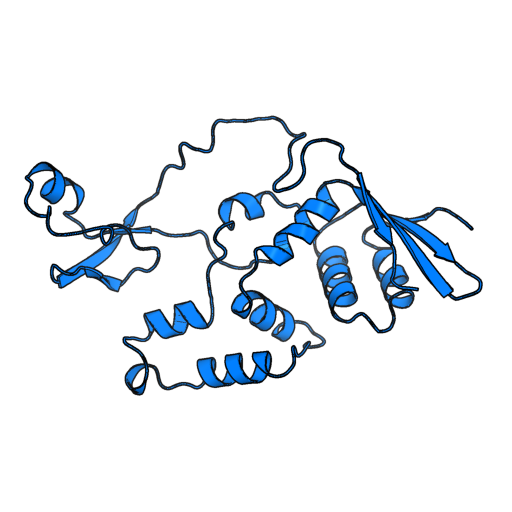-17.046 -6.205 1.00 91.31 95 GLU A O 1
ATOM 775 N N . GLY A 1 96 ? 5.851 -17.527 -6.628 1.00 93.12 96 GLY A N 1
ATOM 776 C CA . GLY A 1 96 ? 6.047 -17.825 -8.042 1.00 93.12 96 GLY A CA 1
ATOM 777 C C . GLY A 1 96 ? 6.629 -16.619 -8.773 1.00 93.12 96 GLY A C 1
ATOM 778 O O . GLY A 1 96 ? 7.657 -16.738 -9.437 1.00 93.12 96 GLY A O 1
ATOM 779 N N . MET A 1 97 ? 6.050 -15.435 -8.557 1.00 92.81 97 MET A N 1
ATOM 780 C CA . MET A 1 97 ? 6.556 -14.182 -9.117 1.00 92.81 97 MET A CA 1
ATOM 781 C C . MET A 1 97 ? 7.980 -13.871 -8.638 1.00 92.81 97 MET A C 1
ATOM 783 O O . MET A 1 97 ? 8.827 -13.456 -9.428 1.00 92.81 97 MET A O 1
ATOM 787 N N . LYS A 1 98 ? 8.288 -14.111 -7.358 1.00 92.00 98 LYS A N 1
ATOM 788 C CA . LYS A 1 98 ? 9.626 -13.888 -6.791 1.00 92.00 98 LYS A CA 1
ATOM 789 C C . LYS A 1 98 ? 10.674 -14.801 -7.433 1.00 92.00 98 LYS A C 1
ATOM 791 O O . LYS A 1 98 ? 11.773 -14.338 -7.746 1.00 92.00 98 LYS A O 1
ATOM 796 N N . ASN A 1 99 ? 10.319 -16.055 -7.693 1.00 93.69 99 ASN A N 1
ATOM 797 C CA . ASN A 1 99 ? 11.208 -17.070 -8.261 1.00 93.69 99 ASN A CA 1
ATOM 798 C C . ASN A 1 99 ? 11.230 -17.076 -9.802 1.00 93.69 99 ASN A C 1
ATOM 800 O O . ASN A 1 99 ? 12.094 -17.715 -10.402 1.00 93.69 99 ASN A O 1
ATOM 804 N N . LEU A 1 100 ? 10.327 -16.337 -10.456 1.00 94.38 100 LEU A N 1
ATOM 805 C CA . LEU A 1 100 ? 10.243 -16.245 -11.914 1.00 94.38 100 LEU A CA 1
ATOM 806 C C . LEU A 1 100 ? 11.536 -15.680 -12.521 1.00 94.38 100 LEU A C 1
ATOM 808 O O . LEU A 1 100 ? 12.020 -14.625 -12.105 1.00 94.38 100 LEU A O 1
ATOM 812 N N . LYS A 1 101 ? 12.080 -16.323 -13.555 1.00 93.12 101 LYS A N 1
ATOM 813 C CA . LYS A 1 101 ? 13.223 -15.783 -14.308 1.00 93.12 101 LYS A CA 1
ATOM 814 C C . LYS A 1 101 ? 12.751 -14.636 -15.209 1.00 93.12 101 LYS A C 1
ATOM 816 O O . LYS A 1 101 ? 12.116 -14.881 -16.232 1.00 93.12 101 LYS A O 1
ATOM 821 N N . ALA A 1 102 ? 13.052 -13.390 -14.830 1.00 90.12 102 ALA A N 1
ATOM 822 C CA . ALA A 1 102 ? 12.567 -12.203 -15.541 1.00 90.12 102 ALA A CA 1
ATOM 823 C C . ALA A 1 102 ? 12.993 -12.195 -17.013 1.00 90.12 102 ALA A C 1
ATOM 825 O O . ALA A 1 102 ? 12.152 -11.984 -17.874 1.00 90.12 102 ALA A O 1
ATOM 826 N N . ALA A 1 103 ? 14.257 -12.525 -17.296 1.00 88.81 103 ALA A N 1
ATOM 827 C CA . ALA A 1 103 ? 14.802 -12.576 -18.653 1.00 88.81 103 ALA A CA 1
ATOM 828 C C . ALA A 1 103 ? 14.072 -13.556 -19.594 1.00 88.81 103 ALA A C 1
ATOM 830 O O . ALA A 1 103 ? 14.191 -13.435 -20.807 1.00 88.81 103 ALA A O 1
ATOM 831 N N . THR A 1 104 ? 13.344 -14.535 -19.047 1.00 93.00 104 THR A N 1
ATOM 832 C CA . THR A 1 104 ? 12.624 -15.547 -19.832 1.00 93.00 104 THR A CA 1
ATOM 833 C C . THR A 1 104 ? 11.159 -15.176 -20.054 1.00 93.00 104 THR A C 1
ATOM 835 O O . THR A 1 104 ? 10.628 -15.427 -21.129 1.00 93.00 104 THR A O 1
ATOM 838 N N . TYR A 1 105 ? 10.496 -14.602 -19.046 1.00 91.56 105 TYR A N 1
ATOM 839 C CA . TYR A 1 105 ? 9.031 -14.470 -19.032 1.00 91.56 105 TYR A CA 1
ATOM 840 C C . TYR A 1 105 ? 8.524 -13.030 -18.977 1.00 91.56 105 TYR A C 1
ATOM 842 O O . TYR A 1 105 ? 7.328 -12.796 -19.127 1.00 91.56 105 TYR A O 1
ATOM 850 N N . LEU A 1 106 ? 9.403 -12.060 -18.733 1.00 90.88 106 LEU A N 1
ATOM 851 C CA . LEU A 1 106 ? 9.048 -10.652 -18.624 1.00 90.88 106 LEU A CA 1
ATOM 852 C C . LEU A 1 106 ? 9.866 -9.813 -19.596 1.00 90.88 106 LEU A C 1
ATOM 854 O O . LEU A 1 106 ? 10.949 -10.188 -20.032 1.00 90.88 106 LEU A O 1
ATOM 858 N N . LYS A 1 107 ? 9.358 -8.613 -19.881 1.00 85.00 107 LYS A N 1
ATOM 859 C CA . LYS A 1 107 ? 10.043 -7.644 -20.740 1.00 85.00 107 LYS A CA 1
ATOM 860 C C . LYS A 1 107 ? 11.416 -7.236 -20.190 1.00 85.00 107 LYS A C 1
ATOM 862 O O . LYS A 1 107 ? 12.313 -6.944 -20.972 1.00 85.00 107 LYS A O 1
ATOM 867 N N . ASN A 1 108 ? 11.557 -7.151 -18.864 1.00 83.62 108 ASN A N 1
ATOM 868 C CA . ASN A 1 108 ? 12.800 -6.836 -18.154 1.00 83.62 108 ASN A CA 1
ATOM 869 C C . ASN A 1 108 ? 12.638 -7.050 -16.631 1.00 83.62 108 ASN A C 1
ATOM 871 O O . ASN A 1 108 ? 11.534 -7.291 -16.129 1.00 83.62 108 ASN A O 1
ATOM 875 N N . ASP A 1 109 ? 13.736 -6.908 -15.883 1.00 87.06 109 ASP A N 1
ATOM 876 C CA . ASP A 1 109 ? 13.747 -6.976 -14.414 1.00 87.06 109 ASP A CA 1
ATOM 877 C C . ASP A 1 109 ? 12.956 -5.850 -13.734 1.00 87.06 109 ASP A C 1
ATOM 879 O O . ASP A 1 109 ? 12.462 -6.025 -12.619 1.00 87.06 109 ASP A O 1
ATOM 883 N N . ILE A 1 110 ? 12.775 -4.708 -14.405 1.00 83.94 110 ILE A N 1
ATOM 884 C CA . ILE A 1 110 ? 11.968 -3.600 -13.878 1.00 83.94 110 ILE A CA 1
ATOM 885 C C . ILE A 1 110 ? 10.524 -4.077 -13.720 1.00 83.94 110 ILE A C 1
ATOM 887 O O . ILE A 1 110 ? 9.983 -3.983 -12.623 1.00 83.94 110 ILE A O 1
ATOM 891 N N . CYS A 1 111 ? 9.934 -4.700 -14.745 1.00 85.62 111 CYS A N 1
ATOM 892 C CA . CYS A 1 111 ? 8.591 -5.283 -14.670 1.00 85.62 111 CYS A CA 1
ATOM 893 C C . CYS A 1 111 ? 8.446 -6.261 -13.497 1.00 85.62 111 CYS A C 1
ATOM 895 O O . CYS A 1 111 ? 7.436 -6.233 -12.796 1.00 85.62 111 CYS A O 1
ATOM 897 N N . LYS A 1 112 ? 9.466 -7.086 -13.231 1.00 90.38 112 LYS A N 1
ATOM 898 C CA . LYS A 1 112 ? 9.453 -8.002 -12.083 1.00 90.38 112 LYS A CA 1
ATOM 899 C C . LYS A 1 112 ? 9.386 -7.242 -10.759 1.00 90.38 112 LYS A C 1
ATOM 901 O O . LYS A 1 112 ? 8.586 -7.587 -9.891 1.00 90.38 112 LYS A O 1
ATOM 906 N N . ASN A 1 113 ? 10.199 -6.199 -10.615 1.00 87.12 113 ASN A N 1
ATOM 907 C CA . ASN A 1 113 ? 10.215 -5.367 -9.415 1.00 87.12 113 ASN A CA 1
ATOM 908 C C . ASN A 1 113 ? 8.882 -4.643 -9.194 1.00 87.12 113 ASN A C 1
ATOM 910 O O . ASN A 1 113 ? 8.423 -4.588 -8.056 1.00 87.12 113 ASN A O 1
ATOM 914 N N . ILE A 1 114 ? 8.231 -4.168 -10.261 1.00 86.56 114 ILE A N 1
ATOM 915 C CA . ILE A 1 114 ? 6.899 -3.542 -10.199 1.00 86.56 114 ILE A CA 1
ATOM 916 C C . ILE A 1 114 ? 5.868 -4.518 -9.629 1.00 86.56 114 ILE A C 1
ATOM 918 O O . ILE A 1 114 ? 5.096 -4.157 -8.747 1.00 86.56 114 ILE A O 1
ATOM 922 N N . LEU A 1 115 ? 5.868 -5.765 -10.103 1.00 88.75 115 LEU A N 1
ATOM 923 C CA . LEU A 1 115 ? 4.902 -6.779 -9.672 1.00 88.75 115 LEU A CA 1
ATOM 924 C C . LEU A 1 115 ? 5.144 -7.252 -8.230 1.00 88.75 115 LEU A C 1
ATOM 926 O O . LEU A 1 115 ? 4.195 -7.570 -7.517 1.00 88.75 115 LEU A O 1
ATOM 930 N N . LEU A 1 116 ? 6.404 -7.284 -7.784 1.00 89.12 116 LEU A N 1
ATOM 931 C CA . LEU A 1 116 ? 6.766 -7.657 -6.410 1.00 89.12 116 LEU A CA 1
ATOM 932 C C . LEU A 1 116 ? 6.598 -6.511 -5.407 1.00 89.12 116 LEU A C 1
ATOM 934 O O . LEU A 1 116 ? 6.416 -6.751 -4.212 1.00 89.12 116 LEU A O 1
ATOM 938 N N . ARG A 1 117 ? 6.701 -5.264 -5.870 1.00 87.62 117 ARG A N 1
ATOM 939 C CA . ARG A 1 117 ? 6.603 -4.048 -5.051 1.00 87.62 117 ARG A CA 1
ATOM 940 C C . ARG A 1 117 ? 5.704 -3.023 -5.751 1.00 87.62 117 ARG A C 1
ATOM 942 O O . ARG A 1 117 ? 6.185 -1.960 -6.147 1.00 87.62 117 ARG A O 1
ATOM 949 N N . PRO A 1 118 ? 4.415 -3.353 -5.935 1.00 87.06 118 PRO A N 1
ATOM 950 C CA . PRO A 1 118 ? 3.460 -2.436 -6.542 1.00 87.06 118 PRO A CA 1
ATOM 951 C C . PRO A 1 118 ? 3.346 -1.159 -5.707 1.00 87.06 118 PRO A C 1
ATOM 953 O O . PRO A 1 118 ? 3.337 -1.211 -4.477 1.00 87.06 118 PRO A O 1
ATOM 956 N N . ARG A 1 119 ? 3.249 -0.012 -6.384 1.00 84.12 119 ARG A N 1
ATOM 957 C CA . ARG A 1 119 ? 3.067 1.284 -5.722 1.00 84.12 119 ARG A CA 1
ATOM 958 C C . ARG A 1 119 ? 1.597 1.514 -5.394 1.00 84.12 119 ARG A C 1
ATOM 960 O O . ARG A 1 119 ? 0.730 1.217 -6.215 1.00 84.12 119 ARG A O 1
ATOM 967 N N . ASN A 1 120 ? 1.336 2.071 -4.218 1.00 86.19 120 ASN A N 1
ATOM 968 C CA . ASN A 1 120 ? 0.028 2.606 -3.865 1.00 86.19 120 ASN A CA 1
ATOM 969 C C . ASN A 1 120 ? -0.203 3.928 -4.619 1.00 86.19 120 ASN A C 1
ATOM 971 O O . ASN A 1 120 ? 0.651 4.815 -4.597 1.00 86.19 120 ASN A O 1
ATOM 975 N N . SER A 1 121 ? -1.347 4.071 -5.288 1.00 82.75 121 SER A N 1
ATOM 976 C CA . SER A 1 121 ? -1.722 5.308 -5.989 1.00 82.75 121 SER A CA 1
ATOM 977 C C . SER A 1 121 ? -2.031 6.468 -5.038 1.00 82.75 121 SER A C 1
ATOM 979 O O . SER A 1 121 ? -1.949 7.620 -5.450 1.00 82.75 121 SER A O 1
ATOM 981 N N . TYR A 1 122 ? -2.335 6.168 -3.773 1.00 84.94 122 TYR A N 1
ATOM 982 C CA . TYR A 1 122 ? -2.605 7.122 -2.696 1.00 84.94 122 TYR A CA 1
ATOM 983 C C . TYR A 1 122 ? -1.397 7.336 -1.766 1.00 84.94 122 TYR A C 1
ATOM 985 O O . TYR A 1 122 ? -1.555 7.798 -0.635 1.00 84.94 122 TYR A O 1
ATOM 993 N N . VAL A 1 123 ? -0.179 6.975 -2.199 1.00 83.19 123 VAL A N 1
ATOM 994 C CA . VAL A 1 123 ? 1.020 6.994 -1.341 1.00 83.19 123 VAL A CA 1
ATOM 995 C C . VAL A 1 123 ? 1.273 8.361 -0.702 1.00 83.19 123 VAL A C 1
ATOM 997 O O . VAL A 1 123 ? 1.580 8.422 0.486 1.00 83.19 123 VAL A O 1
ATOM 1000 N N . ASP A 1 124 ? 1.115 9.457 -1.447 1.00 82.19 124 ASP A N 1
ATOM 1001 C CA . ASP A 1 124 ? 1.413 10.802 -0.948 1.00 82.19 124 ASP A CA 1
ATOM 1002 C C . ASP A 1 124 ? 0.378 11.264 0.085 1.00 82.19 124 ASP A C 1
ATOM 1004 O O . ASP A 1 124 ? 0.735 11.848 1.108 1.00 82.19 124 ASP A O 1
ATOM 1008 N N . GLN A 1 125 ? -0.896 10.927 -0.123 1.00 84.00 125 GLN A N 1
ATOM 1009 C CA . GLN A 1 125 ? -1.972 11.206 0.824 1.00 84.00 125 GLN A CA 1
ATOM 1010 C C . GLN A 1 125 ? -1.821 10.341 2.087 1.00 84.00 125 GLN A C 1
ATOM 1012 O O . GLN A 1 125 ? -1.918 10.853 3.203 1.00 84.00 125 GLN A O 1
ATOM 1017 N N . CYS A 1 126 ? -1.485 9.056 1.931 1.00 87.44 126 CYS A N 1
ATOM 1018 C CA . CYS A 1 126 ? -1.303 8.118 3.041 1.00 87.44 126 CYS A CA 1
ATOM 1019 C C . CYS A 1 126 ? -0.092 8.446 3.932 1.00 87.44 126 CYS A C 1
ATOM 1021 O O . CYS A 1 126 ? -0.046 8.006 5.080 1.00 87.44 126 CYS A O 1
ATOM 1023 N N . ARG A 1 127 ? 0.875 9.260 3.478 1.00 84.50 127 ARG A N 1
ATOM 1024 C CA . ARG A 1 127 ? 1.961 9.755 4.353 1.00 84.50 127 ARG A CA 1
ATOM 1025 C C . ARG A 1 127 ? 1.464 10.640 5.495 1.00 84.50 127 ARG A C 1
ATOM 1027 O O . ARG A 1 127 ? 2.176 10.780 6.483 1.00 84.50 127 ARG A O 1
ATOM 1034 N N . LYS A 1 128 ? 0.268 11.222 5.372 1.00 85.12 128 LYS A N 1
ATOM 1035 C CA . LYS A 1 128 ? -0.352 12.043 6.422 1.00 85.12 128 LYS A CA 1
ATOM 1036 C C . LYS A 1 128 ? -0.985 11.201 7.540 1.00 85.12 128 LYS A C 1
ATOM 1038 O O . LYS A 1 128 ? -1.368 11.748 8.570 1.00 85.12 128 LYS A O 1
ATOM 1043 N N . LEU A 1 129 ? -1.114 9.884 7.351 1.00 86.19 129 LEU A N 1
ATOM 1044 C CA . LEU A 1 129 ? -1.700 8.981 8.342 1.00 86.19 129 LEU A CA 1
ATOM 1045 C C . LEU A 1 129 ? -0.822 8.893 9.593 1.00 86.19 129 LEU A C 1
ATOM 1047 O O . LEU A 1 129 ? 0.399 8.770 9.500 1.00 86.19 129 LEU A O 1
ATOM 1051 N N . LYS A 1 130 ? -1.453 8.823 10.772 1.00 82.56 130 LYS A N 1
ATOM 1052 C CA . LYS A 1 130 ? -0.740 8.561 12.038 1.00 82.56 130 LYS A CA 1
ATOM 1053 C C . LYS A 1 130 ? -0.029 7.208 12.055 1.00 82.56 130 LYS A C 1
ATOM 1055 O O . LYS A 1 130 ? 0.954 7.040 12.771 1.00 82.56 130 LYS A O 1
ATOM 1060 N N . LEU A 1 131 ? -0.521 6.251 11.271 1.00 84.00 131 LEU A N 1
ATOM 1061 C CA . LEU A 1 131 ? 0.171 5.012 10.960 1.00 84.00 131 LEU A CA 1
ATOM 1062 C C . LEU A 1 131 ? 0.094 4.767 9.457 1.00 84.00 131 LEU A C 1
ATOM 1064 O O . LEU A 1 131 ? -0.968 4.443 8.936 1.00 84.00 131 LEU A O 1
ATOM 1068 N N . ASN A 1 132 ? 1.236 4.836 8.784 1.00 84.62 132 ASN A N 1
ATOM 1069 C CA . ASN A 1 132 ? 1.365 4.332 7.427 1.00 84.62 132 ASN A CA 1
ATOM 1070 C C . ASN A 1 132 ? 2.083 2.976 7.459 1.00 84.62 132 ASN A C 1
ATOM 1072 O O . ASN A 1 132 ? 3.207 2.870 7.961 1.00 84.62 132 ASN A O 1
ATOM 1076 N N . ILE A 1 133 ? 1.419 1.931 6.962 1.00 79.31 133 ILE A N 1
ATOM 1077 C CA . ILE A 1 133 ? 2.026 0.602 6.826 1.00 79.31 133 ILE A CA 1
ATOM 1078 C C . ILE A 1 133 ? 2.642 0.369 5.446 1.00 79.31 133 ILE A C 1
ATOM 1080 O O . ILE A 1 133 ? 3.275 -0.661 5.248 1.00 79.31 133 ILE A O 1
ATOM 1084 N N . ASP A 1 134 ? 2.464 1.292 4.502 1.00 83.75 134 ASP A N 1
ATOM 1085 C CA . ASP A 1 134 ? 3.161 1.254 3.225 1.00 83.75 134 ASP A CA 1
ATOM 1086 C C . ASP A 1 134 ? 4.612 1.722 3.419 1.00 83.75 134 ASP A C 1
ATOM 1088 O O . ASP A 1 134 ? 4.875 2.891 3.690 1.00 83.75 134 ASP A O 1
ATOM 1092 N N . ASP A 1 135 ? 5.562 0.794 3.291 1.00 80.06 135 ASP A N 1
ATOM 1093 C CA . ASP A 1 135 ? 7.007 1.054 3.341 1.00 80.06 135 ASP A CA 1
ATOM 1094 C C . ASP A 1 135 ? 7.595 1.428 1.963 1.00 80.06 135 ASP A C 1
ATOM 1096 O O . ASP A 1 135 ? 8.799 1.285 1.738 1.00 80.06 135 ASP A O 1
ATOM 1100 N N . THR A 1 136 ? 6.754 1.837 1.010 1.00 78.56 136 THR A N 1
ATOM 1101 C CA . THR A 1 136 ? 7.195 2.244 -0.327 1.00 78.56 136 THR A CA 1
ATOM 1102 C C . THR A 1 136 ? 7.798 3.649 -0.297 1.00 78.56 136 THR A C 1
ATOM 1104 O O . THR A 1 136 ? 7.177 4.603 0.170 1.00 78.56 136 THR A O 1
ATOM 1107 N N . GLU A 1 137 ? 9.012 3.774 -0.837 1.00 75.50 137 GLU A N 1
ATOM 1108 C CA . GLU A 1 137 ? 9.692 5.059 -1.027 1.00 75.50 137 GLU A CA 1
ATOM 1109 C C . GLU A 1 137 ? 8.847 6.040 -1.854 1.00 75.50 137 GLU A C 1
ATOM 1111 O O . GLU A 1 137 ? 8.038 5.605 -2.686 1.00 75.50 137 GLU A O 1
ATOM 1116 N N . PRO A 1 138 ? 9.052 7.360 -1.690 1.00 74.19 138 PRO A N 1
ATOM 1117 C CA . PRO A 1 138 ? 8.336 8.347 -2.472 1.00 74.19 138 PRO A CA 1
ATOM 1118 C C . PRO A 1 138 ? 8.381 8.105 -3.977 1.00 74.19 138 PRO A C 1
ATOM 1120 O O . PRO A 1 138 ? 9.398 7.684 -4.534 1.00 74.19 138 PRO A O 1
ATOM 1123 N N . THR A 1 139 ? 7.248 8.365 -4.638 1.00 74.12 139 THR A N 1
ATOM 1124 C CA . THR A 1 139 ? 7.117 8.185 -6.083 1.00 74.12 139 THR A CA 1
ATOM 1125 C C . THR A 1 139 ? 8.067 9.138 -6.783 1.00 74.12 139 THR A C 1
ATOM 1127 O O . THR A 1 139 ? 7.821 10.334 -6.889 1.00 74.12 139 THR A O 1
ATOM 1130 N N . LYS A 1 140 ? 9.158 8.574 -7.286 1.00 80.38 140 LYS A N 1
ATOM 1131 C CA . LYS A 1 140 ? 10.039 9.247 -8.227 1.00 80.38 140 LYS A CA 1
ATOM 1132 C C . LYS A 1 140 ? 9.435 9.166 -9.613 1.00 80.38 140 LYS A C 1
ATOM 1134 O O . LYS A 1 140 ? 8.913 8.110 -9.997 1.00 80.38 140 LYS A O 1
ATOM 1139 N N . TYR A 1 141 ? 9.545 10.264 -10.340 1.00 83.44 141 TYR A N 1
ATOM 1140 C CA . TYR A 1 141 ? 9.141 10.359 -11.727 1.00 83.44 141 TYR A CA 1
ATOM 1141 C C . TYR A 1 141 ? 10.374 10.548 -12.584 1.00 83.44 141 TYR A C 1
ATOM 1143 O O . TYR A 1 141 ? 11.322 11.208 -12.179 1.00 83.44 141 TYR A O 1
ATOM 1151 N N . TYR A 1 142 ? 10.363 9.949 -13.761 1.00 84.25 142 TYR A N 1
ATOM 1152 C CA . TYR A 1 142 ? 11.474 9.953 -14.684 1.00 84.25 142 TYR A CA 1
ATOM 1153 C C . TYR A 1 142 ? 10.983 10.362 -16.063 1.00 84.25 142 TYR A C 1
ATOM 1155 O O . TYR A 1 142 ? 9.919 9.933 -16.515 1.00 84.25 142 TYR A O 1
ATOM 1163 N N . GLN A 1 143 ? 11.801 11.152 -16.739 1.00 86.19 143 GLN A N 1
ATOM 1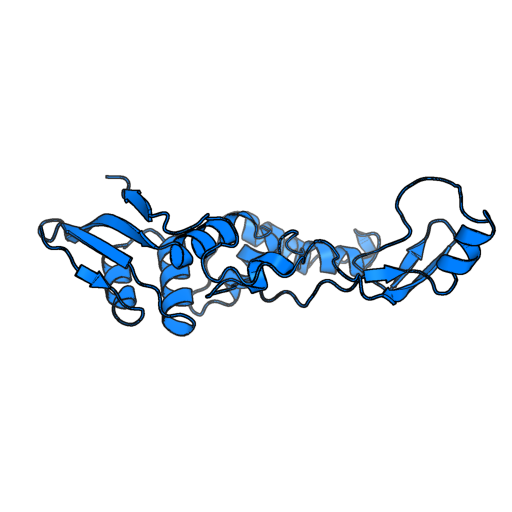164 C CA . GLN A 1 143 ? 11.658 11.523 -18.139 1.00 86.19 143 GLN A CA 1
ATOM 1165 C C . GLN A 1 143 ? 12.995 11.306 -18.857 1.00 86.19 143 GLN A C 1
ATOM 1167 O O . GLN A 1 143 ? 13.989 10.909 -18.247 1.00 86.19 143 GLN A O 1
ATOM 1172 N N . TYR A 1 144 ? 13.042 11.550 -20.162 1.00 83.94 144 TYR A N 1
ATOM 1173 C CA . TYR A 1 144 ? 14.315 11.642 -20.878 1.00 83.94 144 TYR A CA 1
ATOM 1174 C C . TYR A 1 144 ? 14.811 13.096 -20.886 1.00 83.94 144 TYR A C 1
ATOM 1176 O O . TYR A 1 144 ? 14.018 14.036 -20.841 1.00 83.94 144 TYR A O 1
ATOM 1184 N N . LYS A 1 145 ? 16.133 13.289 -20.950 1.0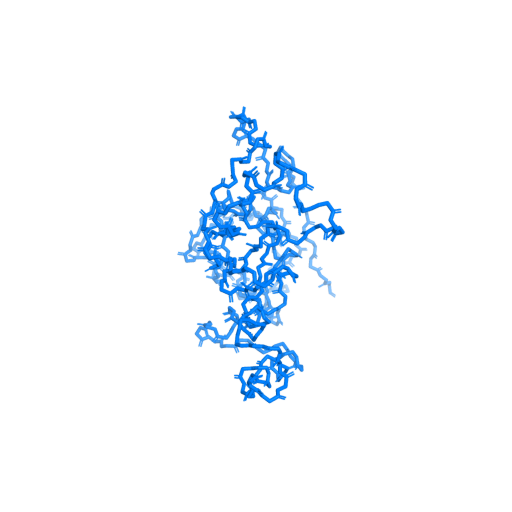0 82.00 145 LYS A N 1
ATOM 1185 C CA . LYS A 1 145 ? 16.803 14.584 -20.702 1.00 82.00 145 LYS A CA 1
ATOM 1186 C C . LYS A 1 145 ? 16.288 15.771 -21.532 1.00 82.00 145 LYS A C 1
ATOM 1188 O O . LYS A 1 145 ? 16.210 16.873 -21.009 1.00 82.00 145 LYS A O 1
ATOM 1193 N N . ASN A 1 146 ? 15.909 15.548 -22.790 1.00 77.75 146 ASN A N 1
ATOM 1194 C CA . ASN A 1 146 ? 15.523 16.616 -23.724 1.00 77.75 146 ASN A CA 1
ATOM 1195 C C . ASN A 1 146 ? 14.006 16.759 -23.894 1.00 77.75 146 ASN A C 1
ATOM 1197 O O . ASN A 1 146 ? 13.539 17.401 -24.831 1.00 77.75 146 ASN A O 1
ATOM 1201 N N . TYR A 1 147 ? 13.223 16.174 -22.986 1.00 75.38 147 TYR A N 1
ATOM 1202 C CA . TYR A 1 147 ? 11.770 16.138 -23.100 1.00 75.38 147 TYR A CA 1
ATOM 1203 C C . TYR A 1 147 ? 11.135 17.519 -23.307 1.00 75.38 147 TYR A C 1
ATOM 1205 O O . TYR A 1 147 ? 10.363 17.716 -24.246 1.00 75.38 147 TYR A O 1
ATOM 1213 N N . GLN A 1 148 ? 11.505 18.493 -22.474 1.00 76.75 148 GLN A N 1
ATOM 1214 C CA . GLN A 1 148 ? 10.908 19.827 -22.513 1.00 76.75 148 GLN A CA 1
ATOM 1215 C C . GLN A 1 148 ? 11.237 20.583 -23.810 1.00 76.75 148 GLN A C 1
ATOM 1217 O O . GLN A 1 148 ? 10.364 21.233 -24.386 1.00 76.75 148 GLN A O 1
ATOM 1222 N N . SER A 1 149 ? 12.485 20.489 -24.282 1.00 75.69 149 SER A N 1
ATOM 1223 C CA . SER A 1 149 ? 12.929 21.138 -25.522 1.00 75.69 149 SER A CA 1
ATOM 1224 C C . SER A 1 149 ? 12.339 20.482 -26.767 1.00 75.69 149 SER A C 1
ATOM 1226 O O . SER A 1 149 ? 12.064 21.154 -27.756 1.00 75.69 149 SER A O 1
ATOM 1228 N N . ASP A 1 150 ? 12.129 19.172 -26.730 1.00 74.94 150 ASP A N 1
ATOM 1229 C CA . ASP A 1 150 ? 11.609 18.425 -27.870 1.00 74.94 150 ASP A CA 1
ATOM 1230 C C . ASP A 1 150 ? 10.094 18.619 -28.037 1.00 74.94 150 ASP A C 1
ATOM 1232 O O . ASP A 1 150 ? 9.604 18.706 -29.168 1.00 74.94 150 ASP A O 1
ATOM 1236 N N . ILE A 1 151 ? 9.356 18.766 -26.925 1.00 71.81 151 ILE A N 1
ATOM 1237 C CA . ILE A 1 151 ? 7.949 19.192 -26.946 1.00 71.81 151 ILE A CA 1
ATOM 1238 C C . ILE A 1 151 ? 7.812 20.608 -27.492 1.00 71.81 151 ILE A C 1
ATOM 1240 O O . ILE A 1 151 ? 6.982 20.830 -28.373 1.00 71.81 151 ILE A O 1
ATOM 1244 N N . SER A 1 152 ? 8.609 21.561 -26.999 1.00 73.12 152 SER A N 1
ATOM 1245 C CA . SER A 1 152 ? 8.497 22.959 -27.437 1.00 73.12 152 SER A CA 1
ATOM 1246 C C . SER A 1 152 ? 8.823 23.141 -28.923 1.00 73.12 152 SER A C 1
ATOM 1248 O O . SER A 1 152 ? 8.345 24.084 -29.545 1.00 73.12 152 SER A O 1
ATOM 1250 N N . GLN A 1 153 ? 9.573 22.206 -29.511 1.00 74.31 153 GLN A N 1
ATOM 1251 C CA . GLN A 1 153 ? 9.911 22.172 -30.935 1.00 74.31 153 GLN A CA 1
ATOM 1252 C C . GLN A 1 153 ? 8.963 21.302 -31.781 1.00 74.31 153 GLN A C 1
ATOM 1254 O O . GLN A 1 153 ? 9.211 21.118 -32.971 1.00 74.31 153 GLN A O 1
ATOM 1259 N N . GLY A 1 154 ? 7.905 20.729 -31.195 1.00 69.00 154 GLY A N 1
ATOM 1260 C CA . GLY A 1 154 ? 6.932 19.893 -31.910 1.00 69.00 154 GLY A CA 1
ATOM 1261 C C . GLY A 1 154 ? 7.488 18.561 -32.431 1.00 69.00 154 GLY A C 1
ATOM 1262 O O . GLY A 1 154 ? 6.831 17.879 -33.216 1.00 69.00 154 GLY A O 1
ATOM 1263 N N . LYS A 1 155 ? 8.686 18.155 -31.993 1.00 65.06 155 LYS A N 1
ATOM 1264 C CA . LYS A 1 155 ? 9.413 16.987 -32.522 1.00 65.06 155 LYS A CA 1
ATOM 1265 C C . LYS A 1 155 ? 8.838 15.641 -32.063 1.00 65.06 155 LYS A C 1
ATOM 1267 O O . LYS A 1 155 ? 9.239 14.601 -32.574 1.00 65.06 155 LYS A O 1
ATOM 1272 N N . HIS A 1 156 ? 7.895 15.651 -31.117 1.00 61.03 156 HIS A N 1
ATOM 1273 C CA . HIS A 1 156 ? 7.403 14.453 -30.429 1.00 61.03 156 HIS A CA 1
ATOM 1274 C C . HIS A 1 156 ? 5.868 14.410 -30.237 1.00 61.03 156 HIS A C 1
ATOM 1276 O O . HIS A 1 156 ? 5.382 13.945 -29.210 1.00 61.03 156 HIS A O 1
ATOM 1282 N N . LEU A 1 157 ? 5.079 14.833 -31.238 1.00 53.72 157 LEU A N 1
ATOM 1283 C CA . LEU A 1 157 ? 3.602 14.738 -31.210 1.00 53.72 157 LEU A CA 1
ATOM 1284 C C . LEU A 1 157 ? 3.026 13.341 -31.534 1.00 53.72 157 LEU A C 1
ATOM 1286 O O . LEU A 1 157 ? 1.808 13.159 -31.548 1.00 53.72 157 LEU A O 1
ATOM 1290 N N . HIS A 1 158 ? 3.863 12.327 -31.769 1.00 51.25 158 HIS A N 1
ATOM 1291 C CA . HIS A 1 158 ? 3.375 10.973 -32.032 1.00 51.25 158 HIS A CA 1
ATOM 1292 C C . HIS A 1 158 ? 3.007 10.236 -30.732 1.00 51.25 158 HIS A C 1
ATOM 1294 O O . HIS A 1 158 ? 3.801 9.507 -30.141 1.00 51.25 158 HIS A O 1
ATOM 1300 N N . SER A 1 159 ? 1.737 10.411 -30.359 1.00 45.88 159 SER A N 1
ATOM 1301 C CA . SER A 1 159 ? 0.883 9.441 -29.663 1.00 45.88 159 SER A CA 1
ATOM 1302 C C . SER A 1 159 ? 1.170 9.165 -28.182 1.00 45.88 159 SER A C 1
ATOM 1304 O O . SER A 1 159 ? 1.816 8.178 -27.827 1.00 45.88 159 SER A O 1
ATOM 1306 N N . GLY A 1 160 ? 0.520 9.975 -27.338 1.00 47.00 160 GLY A N 1
ATOM 1307 C CA . GLY A 1 160 ? -0.131 9.541 -26.097 1.00 47.00 160 GLY A CA 1
ATOM 1308 C C . GLY A 1 160 ? 0.778 9.042 -24.969 1.00 47.00 160 GLY A C 1
ATOM 1309 O O . GLY A 1 160 ? 1.206 7.895 -24.969 1.00 47.00 160 GLY A O 1
ATOM 1310 N N . GLY A 1 161 ? 0.974 9.886 -23.954 1.00 51.84 161 GLY A N 1
ATOM 1311 C CA . GLY A 1 161 ? 1.110 9.464 -22.551 1.00 51.84 161 GLY A CA 1
ATOM 1312 C C . GLY A 1 161 ? 2.450 8.911 -22.042 1.00 51.84 161 GLY A C 1
ATOM 1313 O O . GLY A 1 161 ? 2.602 8.809 -20.832 1.00 51.84 161 GLY A O 1
ATOM 1314 N N . ASP A 1 162 ? 3.431 8.593 -22.890 1.00 54.25 162 ASP A N 1
ATOM 1315 C CA . ASP A 1 162 ? 4.641 7.848 -22.465 1.00 54.25 162 ASP A CA 1
ATOM 1316 C C . ASP A 1 162 ? 5.835 8.711 -21.989 1.00 54.25 162 ASP A C 1
ATOM 1318 O O . ASP A 1 162 ? 6.970 8.230 -21.931 1.00 54.25 162 ASP A O 1
ATOM 1322 N N . SER A 1 163 ? 5.636 9.993 -21.684 1.00 62.12 163 SER A N 1
ATOM 1323 C CA . SER A 1 163 ? 6.741 10.910 -21.362 1.00 62.12 163 SER A CA 1
ATOM 1324 C C . SER A 1 163 ? 7.179 10.926 -19.903 1.00 62.12 163 SER A C 1
ATOM 1326 O O . SER A 1 163 ? 8.333 11.243 -19.614 1.00 62.12 163 SER A O 1
ATOM 1328 N N . LEU A 1 164 ? 6.270 10.575 -18.998 1.00 72.12 164 LEU A N 1
ATOM 1329 C CA . LEU A 1 164 ? 6.488 10.595 -17.563 1.00 72.12 164 LEU A CA 1
ATOM 1330 C C . LEU A 1 164 ? 6.325 9.182 -17.026 1.00 72.12 164 LEU A C 1
ATOM 1332 O O . LEU A 1 164 ? 5.262 8.576 -17.162 1.00 72.12 164 LEU A O 1
ATOM 1336 N N . ASN A 1 165 ? 7.377 8.648 -16.415 1.00 74.56 165 ASN A N 1
ATOM 1337 C CA . ASN A 1 165 ? 7.355 7.294 -15.900 1.00 74.56 165 ASN A CA 1
ATOM 1338 C C . ASN A 1 165 ? 7.686 7.225 -14.417 1.00 74.56 165 ASN A C 1
ATOM 1340 O O . ASN A 1 165 ? 8.623 7.849 -13.942 1.00 74.56 165 ASN A O 1
ATOM 1344 N N . ILE A 1 166 ? 6.947 6.401 -13.687 1.00 75.69 166 ILE A N 1
ATOM 1345 C CA . ILE A 1 166 ? 7.205 6.130 -12.273 1.00 75.69 166 ILE A CA 1
ATOM 1346 C C . ILE A 1 166 ? 8.404 5.184 -12.060 1.00 75.69 166 ILE A C 1
ATOM 1348 O O . ILE A 1 166 ? 8.902 5.053 -10.940 1.00 75.69 166 ILE A O 1
ATOM 1352 N N . PHE A 1 167 ? 8.907 4.550 -13.125 1.00 74.50 167 PHE A N 1
ATOM 1353 C CA . PHE A 1 167 ? 10.101 3.708 -13.096 1.00 74.50 167 PHE A CA 1
ATOM 1354 C C . PHE A 1 167 ? 11.161 4.231 -14.074 1.00 74.50 167 PHE A C 1
ATOM 1356 O O . PHE A 1 167 ? 10.898 4.407 -15.263 1.00 74.50 167 PHE A O 1
ATOM 1363 N N . GLY A 1 168 ? 12.371 4.463 -13.563 1.00 74.88 168 GLY A N 1
ATOM 1364 C CA . GLY A 1 168 ? 13.527 4.825 -14.380 1.00 74.88 168 GLY A CA 1
ATOM 1365 C C . GLY A 1 168 ? 14.082 3.633 -15.163 1.00 74.88 168 GLY A C 1
ATOM 1366 O O . GLY A 1 168 ? 13.645 2.494 -14.986 1.00 74.88 168 GLY A O 1
ATOM 1367 N N . ASN A 1 169 ? 15.078 3.891 -16.011 1.00 75.81 169 ASN A N 1
ATOM 1368 C CA . ASN A 1 169 ? 15.791 2.894 -16.824 1.00 75.81 169 ASN A CA 1
ATOM 1369 C C . ASN A 1 169 ? 14.921 2.172 -17.865 1.00 75.81 169 ASN A C 1
ATOM 1371 O O . ASN A 1 169 ? 15.267 1.092 -18.349 1.00 75.81 169 ASN A O 1
ATOM 1375 N N . MET A 1 170 ? 13.796 2.774 -18.243 1.00 79.00 170 MET A N 1
ATOM 1376 C CA . MET A 1 170 ? 13.008 2.334 -19.390 1.00 79.00 170 MET A CA 1
ATOM 1377 C C . MET A 1 170 ? 13.360 3.127 -20.643 1.00 79.00 170 MET A C 1
ATOM 1379 O O . MET A 1 170 ? 14.124 4.088 -20.604 1.00 79.00 170 MET A O 1
ATOM 1383 N N . ARG A 1 171 ? 12.822 2.694 -21.784 1.00 78.12 171 ARG A N 1
ATOM 1384 C CA . ARG A 1 171 ? 12.977 3.395 -23.057 1.00 78.12 171 ARG A CA 1
ATOM 1385 C C . ARG A 1 171 ? 11.625 3.882 -23.543 1.00 78.12 171 ARG A C 1
ATOM 1387 O O . ARG A 1 171 ? 10.666 3.113 -23.582 1.00 78.12 171 ARG A O 1
ATOM 1394 N N . CYS A 1 172 ? 11.593 5.143 -23.948 1.00 72.69 172 CYS A N 1
ATOM 1395 C CA . CYS A 1 172 ? 10.500 5.736 -24.711 1.00 72.69 172 CYS A CA 1
ATOM 1396 C C . CYS A 1 172 ? 10.318 4.998 -26.053 1.00 72.69 172 CYS A C 1
ATOM 1398 O O . CYS A 1 172 ? 11.251 4.357 -26.546 1.00 72.69 172 CYS A O 1
ATOM 1400 N N . LYS A 1 173 ? 9.155 5.145 -26.706 1.00 72.69 173 LYS A N 1
ATOM 1401 C CA . LYS A 1 173 ? 8.939 4.706 -28.107 1.00 72.69 173 LYS A CA 1
ATOM 1402 C C . LYS A 1 173 ? 10.022 5.239 -29.059 1.00 72.69 173 LYS A C 1
ATOM 1404 O O . LYS A 1 173 ? 10.451 4.557 -29.982 1.00 72.69 173 LYS A O 1
ATOM 1409 N N . CYS A 1 174 ? 10.529 6.429 -28.754 1.00 71.12 174 CYS A N 1
ATOM 1410 C CA . CYS A 1 174 ? 11.646 7.110 -29.395 1.00 71.12 174 CYS A CA 1
ATOM 1411 C C . CYS A 1 174 ? 13.039 6.528 -29.086 1.00 71.12 174 CYS A C 1
ATOM 1413 O O . CYS A 1 174 ? 14.048 7.093 -29.496 1.00 71.12 174 CYS A O 1
ATOM 1415 N N . LYS A 1 175 ? 13.115 5.414 -28.348 1.00 77.25 175 LYS A N 1
ATOM 1416 C CA . LYS A 1 175 ? 14.336 4.706 -27.921 1.00 77.25 175 LYS A CA 1
ATOM 1417 C C . LYS A 1 175 ? 15.257 5.472 -26.961 1.00 77.25 175 LYS A C 1
ATOM 1419 O O . LYS A 1 175 ? 16.235 4.880 -26.492 1.00 77.25 175 LYS A O 1
ATOM 1424 N N . GLN A 1 176 ? 14.919 6.716 -26.616 1.00 81.19 176 GLN A N 1
ATOM 1425 C CA . GLN A 1 176 ? 15.617 7.500 -25.598 1.00 81.19 176 GLN A CA 1
ATOM 1426 C C . GLN A 1 176 ? 15.453 6.875 -24.202 1.00 81.19 176 GLN A C 1
ATOM 1428 O O . GLN A 1 176 ? 14.366 6.362 -23.894 1.00 81.19 176 GLN A O 1
ATOM 1433 N N . PRO A 1 177 ? 16.511 6.890 -23.370 1.00 83.94 177 PRO A N 1
ATOM 1434 C CA . PRO A 1 177 ? 16.436 6.423 -21.993 1.00 83.94 177 PRO A CA 1
ATOM 1435 C C . PRO A 1 177 ? 15.600 7.385 -21.140 1.00 83.94 177 PRO A C 1
ATOM 1437 O O . PRO A 1 177 ? 15.756 8.600 -21.217 1.00 83.94 177 PRO A O 1
ATOM 1440 N N . ILE A 1 178 ? 14.709 6.822 -20.327 1.00 84.00 178 ILE A N 1
ATOM 1441 C CA . ILE A 1 178 ? 13.923 7.521 -19.310 1.00 84.00 178 ILE A CA 1
ATOM 1442 C C . ILE A 1 178 ? 14.669 7.348 -17.981 1.00 84.00 178 ILE A C 1
ATOM 1444 O O . ILE A 1 178 ? 14.416 6.405 -17.229 1.00 84.00 178 ILE A O 1
ATOM 1448 N N . ASP A 1 179 ? 15.663 8.198 -17.743 1.00 85.88 179 ASP A N 1
ATOM 1449 C CA . ASP A 1 179 ? 16.599 8.115 -16.613 1.00 85.88 179 ASP A CA 1
ATOM 1450 C C . ASP A 1 179 ? 16.754 9.439 -15.848 1.00 85.88 179 ASP A C 1
ATOM 1452 O O . ASP A 1 179 ? 17.405 9.483 -14.804 1.00 85.88 179 ASP A O 1
ATOM 1456 N N . HIS A 1 180 ? 16.126 10.512 -16.329 1.00 87.00 180 HIS A N 1
ATOM 1457 C CA . HIS A 1 180 ? 16.185 11.822 -15.705 1.00 87.00 180 HIS A CA 1
ATOM 1458 C C . HIS A 1 180 ? 15.053 11.971 -14.690 1.00 87.00 180 HIS A C 1
ATOM 1460 O O . HIS A 1 180 ? 13.891 12.101 -15.071 1.00 87.00 180 HIS A O 1
ATOM 1466 N N . GLU A 1 181 ? 15.396 11.919 -13.403 1.00 87.88 181 GLU A N 1
ATOM 1467 C CA . GLU A 1 181 ? 14.449 12.113 -12.303 1.00 87.88 181 GLU A CA 1
ATOM 1468 C C . GLU A 1 181 ? 13.897 13.547 -12.308 1.00 87.88 181 GLU A C 1
ATOM 1470 O O . GLU A 1 181 ? 14.653 14.508 -12.444 1.00 87.88 181 GLU A O 1
ATOM 1475 N N . VAL A 1 182 ? 12.583 13.684 -12.147 1.00 85.75 182 VAL A N 1
ATOM 1476 C CA . VAL A 1 182 ? 11.882 14.963 -12.033 1.00 85.75 182 VAL A CA 1
ATOM 1477 C C . VAL A 1 182 ? 11.023 15.002 -10.784 1.00 85.75 182 VAL A C 1
ATOM 1479 O O . VAL A 1 182 ? 10.334 14.039 -10.440 1.00 85.75 182 VAL A O 1
ATOM 1482 N N . CYS A 1 183 ? 11.037 16.156 -10.126 1.00 78.31 183 CYS A N 1
ATOM 1483 C CA . CYS A 1 183 ? 10.090 16.469 -9.073 1.00 78.31 183 CYS A CA 1
ATOM 1484 C C . CYS A 1 183 ? 8.800 16.965 -9.723 1.00 78.31 183 CYS A C 1
ATOM 1486 O O . CYS A 1 183 ? 8.808 17.976 -10.423 1.00 78.31 183 CYS A O 1
ATOM 1488 N N . LEU A 1 184 ? 7.690 16.267 -9.489 1.00 69.69 184 LEU A N 1
ATOM 1489 C CA . LEU A 1 184 ? 6.383 16.857 -9.741 1.00 69.69 184 LEU A CA 1
ATOM 1490 C C . LEU A 1 184 ? 6.049 17.741 -8.547 1.00 69.69 184 LEU A C 1
ATOM 1492 O O . LEU A 1 184 ? 5.837 17.240 -7.444 1.00 69.69 184 LEU A O 1
ATOM 1496 N N . GLU A 1 185 ? 6.022 19.051 -8.759 1.00 56.06 185 GLU A N 1
ATOM 1497 C CA . GLU A 1 185 ? 5.382 19.946 -7.805 1.00 56.06 185 GLU A CA 1
ATOM 1498 C C . GLU A 1 185 ? 3.878 19.668 -7.853 1.00 56.06 185 GLU A C 1
ATOM 1500 O O . GLU A 1 185 ? 3.196 19.952 -8.842 1.00 56.06 185 GLU A O 1
ATOM 1505 N N . ASP A 1 186 ? 3.360 19.028 -6.805 1.00 52.19 186 ASP A N 1
ATOM 1506 C CA . ASP A 1 186 ? 1.937 18.742 -6.700 1.00 52.19 186 ASP A CA 1
ATOM 1507 C C . ASP A 1 186 ? 1.179 20.030 -6.352 1.00 52.19 186 ASP A C 1
ATOM 1509 O O . ASP A 1 186 ? 0.950 20.357 -5.188 1.00 52.19 186 ASP A O 1
ATOM 1513 N N . ASN A 1 187 ? 0.755 20.767 -7.380 1.00 45.44 187 ASN A N 1
ATOM 1514 C CA . ASN A 1 187 ? -0.111 21.942 -7.239 1.00 45.44 187 ASN A CA 1
ATOM 1515 C C . ASN A 1 187 ? -1.489 21.617 -6.617 1.00 45.44 187 ASN A C 1
ATOM 1517 O O . ASN A 1 187 ? -2.282 22.531 -6.384 1.00 45.44 187 ASN A O 1
ATOM 1521 N N . ARG A 1 188 ? -1.812 20.338 -6.346 1.00 50.59 188 ARG A N 1
ATOM 1522 C CA . ARG A 1 188 ? -3.009 19.940 -5.583 1.00 50.59 188 ARG A CA 1
ATOM 1523 C C . ARG A 1 188 ? -2.825 20.104 -4.082 1.00 50.59 188 ARG A C 1
ATOM 1525 O O . ARG A 1 188 ? -3.820 20.137 -3.364 1.00 50.59 188 ARG A O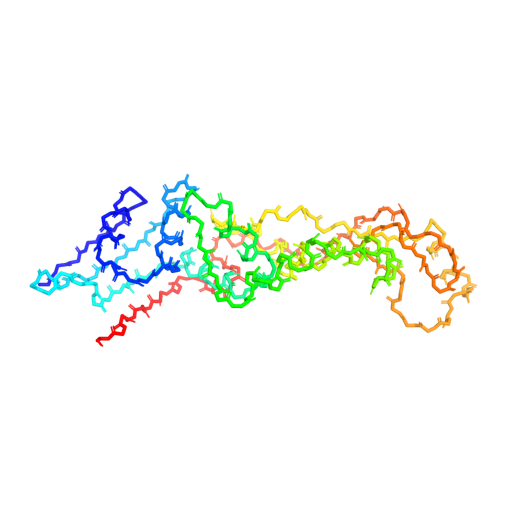 1
ATOM 1532 N N . VAL A 1 189 ? -1.594 20.288 -3.605 1.00 49.72 189 VAL A N 1
ATOM 1533 C CA . VAL A 1 189 ? -1.342 20.758 -2.243 1.00 49.72 189 VAL A CA 1
ATOM 1534 C C . VAL A 1 189 ? -1.498 22.276 -2.231 1.00 49.72 189 VAL A C 1
ATOM 1536 O O . VAL A 1 189 ? -0.557 23.034 -2.000 1.00 49.72 189 VAL A O 1
ATOM 1539 N N . LYS A 1 190 ? -2.730 22.752 -2.445 1.00 42.19 190 LYS A N 1
ATOM 1540 C CA . LYS A 1 190 ? -3.112 23.985 -1.760 1.00 42.19 190 LYS A CA 1
ATOM 1541 C C . LYS A 1 190 ? -2.870 23.714 -0.277 1.00 42.19 190 LYS A C 1
ATOM 1543 O O . LYS A 1 190 ? -3.261 22.666 0.233 1.00 42.19 190 LYS A O 1
ATOM 1548 N N . LYS A 1 191 ? -2.151 24.622 0.383 1.00 45.75 191 LYS A N 1
ATOM 1549 C CA . LYS A 1 191 ? -2.059 24.681 1.842 1.00 45.75 191 LYS A CA 1
ATOM 1550 C C . LYS A 1 191 ? -3.481 24.754 2.402 1.00 45.75 191 LYS A C 1
ATOM 1552 O O . LYS A 1 191 ? -4.022 25.840 2.559 1.00 45.75 191 LYS A O 1
ATOM 1557 N N . GLU A 1 192 ? -4.077 23.612 2.691 1.00 46.50 192 GLU A N 1
ATOM 1558 C CA . GLU A 1 192 ? -5.118 23.525 3.699 1.00 46.50 192 GLU A CA 1
ATOM 1559 C C . GLU A 1 192 ? -4.414 23.119 4.981 1.00 46.50 192 GLU A C 1
ATOM 1561 O O . GLU A 1 192 ? -4.178 21.952 5.279 1.00 46.50 192 GLU A O 1
ATOM 1566 N N . ASP A 1 193 ? -4.019 24.155 5.713 1.00 45.31 193 ASP A N 1
ATOM 1567 C CA . ASP A 1 193 ? -3.618 24.099 7.115 1.00 45.31 193 ASP A CA 1
ATOM 1568 C C . ASP A 1 193 ? -4.867 23.933 8.005 1.00 45.31 193 ASP A C 1
ATOM 1570 O O . ASP A 1 193 ? -5.028 24.594 9.025 1.00 45.31 193 ASP A O 1
ATOM 1574 N N . ASN A 1 194 ? -5.802 23.077 7.579 1.00 48.91 194 ASN A N 1
ATOM 1575 C CA . ASN A 1 194 ? -6.925 22.648 8.396 1.00 48.91 194 ASN A CA 1
ATOM 1576 C C . ASN A 1 194 ? -6.535 21.303 8.993 1.00 48.91 194 ASN A C 1
ATOM 1578 O O . ASN A 1 194 ? -6.736 20.240 8.409 1.00 48.91 194 ASN A O 1
ATOM 1582 N N . THR A 1 195 ? -5.969 21.364 10.193 1.00 55.03 195 THR A N 1
ATOM 1583 C CA . THR A 1 195 ? -5.607 20.216 11.039 1.00 55.03 195 THR A CA 1
ATOM 1584 C C . THR A 1 195 ? -6.788 19.286 11.374 1.00 55.03 195 THR A C 1
ATOM 1586 O O . THR A 1 195 ? -6.585 18.250 12.007 1.00 55.03 195 THR A O 1
ATOM 1589 N N . GLU A 1 196 ? -8.006 19.614 10.928 1.00 59.06 196 GLU A N 1
ATOM 1590 C CA . GLU A 1 196 ? -9.236 18.857 11.166 1.00 59.06 196 GLU A CA 1
ATOM 1591 C C . GLU A 1 196 ? -9.628 17.885 10.036 1.00 59.06 196 GLU A C 1
ATOM 1593 O O . GLU A 1 196 ? -10.422 16.974 10.281 1.00 59.06 196 GLU A O 1
ATOM 1598 N N . GLU A 1 197 ? -9.082 18.007 8.819 1.00 72.06 197 GLU A N 1
ATOM 1599 C CA . GLU A 1 197 ? -9.497 17.160 7.687 1.00 72.06 197 GLU A CA 1
ATOM 1600 C C . GLU A 1 197 ? -8.635 15.894 7.540 1.00 72.06 197 GLU A C 1
ATOM 1602 O O . GLU A 1 197 ? -7.428 15.883 7.802 1.00 72.06 197 GLU A O 1
ATOM 1607 N N . GLY A 1 198 ? -9.266 14.768 7.202 1.00 75.19 198 GLY A N 1
ATOM 1608 C CA . GLY A 1 198 ? -8.599 13.472 7.081 1.00 75.19 198 GLY A CA 1
ATOM 1609 C C . GLY A 1 198 ? -8.200 13.089 5.688 1.00 75.19 198 GLY A C 1
ATOM 1610 O O . GLY A 1 198 ? -8.506 13.767 4.717 1.00 75.19 198 GLY A O 1
ATOM 1611 N N . VAL A 1 199 ? -7.455 11.988 5.613 1.00 86.00 199 VAL A N 1
ATOM 1612 C CA . VAL A 1 199 ? -6.989 11.456 4.329 1.00 86.00 199 VAL A CA 1
ATOM 1613 C C . VAL A 1 199 ? -8.172 10.915 3.529 1.00 86.00 199 VAL A C 1
ATOM 1615 O O . VAL A 1 199 ? -8.255 11.138 2.323 1.00 86.00 199 VAL A O 1
ATOM 1618 N N . PHE A 1 200 ? -9.082 10.222 4.208 1.00 88.19 200 PHE A N 1
ATOM 1619 C CA . PHE A 1 200 ? -10.296 9.637 3.648 1.00 88.19 200 PHE A CA 1
ATOM 1620 C C . PHE A 1 200 ? -11.553 10.125 4.373 1.00 88.19 200 PHE A C 1
ATOM 1622 O O . PHE A 1 200 ? -12.624 10.181 3.772 1.00 88.19 200 PHE A O 1
ATOM 1629 N N . VAL A 1 201 ? -11.434 10.464 5.658 1.00 86.50 201 VAL A N 1
ATOM 1630 C CA . VAL A 1 201 ? -12.555 10.828 6.526 1.00 86.50 201 VAL A CA 1
ATOM 1631 C C . VAL A 1 201 ? -12.579 12.331 6.801 1.00 86.50 201 VAL A C 1
ATOM 1633 O O . VAL A 1 201 ? -11.608 12.899 7.296 1.00 86.50 201 VAL A O 1
ATOM 1636 N N . ALA A 1 202 ? -13.715 12.976 6.541 1.00 82.19 202 ALA A N 1
ATOM 1637 C CA . ALA A 1 202 ? -13.906 14.396 6.825 1.00 82.19 202 ALA A CA 1
ATOM 1638 C C . ALA A 1 202 ? -14.196 14.660 8.319 1.00 82.19 202 ALA A C 1
ATOM 1640 O O . ALA A 1 202 ? -15.023 13.975 8.930 1.00 82.19 202 ALA A O 1
ATOM 1641 N N . GLY A 1 203 ? -13.563 15.694 8.886 1.00 73.62 203 GLY A N 1
ATOM 1642 C CA . GLY A 1 203 ? -13.904 16.279 10.190 1.00 73.62 203 GLY A CA 1
ATOM 1643 C C . GLY A 1 203 ? -13.935 15.306 11.380 1.00 73.62 203 GLY A C 1
ATOM 1644 O O . GLY A 1 203 ? -13.178 14.341 11.454 1.00 73.62 203 GLY A O 1
ATOM 1645 N N . THR A 1 204 ? -14.838 15.557 12.332 1.00 69.44 204 THR A N 1
ATOM 1646 C CA . THR A 1 204 ? -15.027 14.786 13.580 1.00 69.44 204 THR A CA 1
ATOM 1647 C C . THR A 1 204 ? -15.863 13.513 13.406 1.00 69.44 204 THR A C 1
ATOM 1649 O O . THR A 1 204 ? -16.520 13.071 14.348 1.00 69.44 204 THR A O 1
ATOM 1652 N N . SER A 1 205 ? -15.856 12.919 12.209 1.00 70.31 205 SER A N 1
ATOM 1653 C CA . SER A 1 205 ? -16.639 11.716 11.925 1.00 70.31 205 SER A CA 1
ATOM 1654 C C . SER A 1 205 ? -16.258 10.562 12.853 1.00 70.31 205 SER A C 1
ATOM 1656 O O . SER A 1 205 ? -15.084 10.341 13.168 1.00 70.31 205 SER A O 1
ATOM 1658 N N . THR A 1 206 ? -17.283 9.816 13.248 1.00 75.81 206 THR A N 1
ATOM 1659 C CA . THR A 1 206 ? -17.188 8.679 14.155 1.00 75.81 206 THR A CA 1
ATOM 1660 C C . THR A 1 206 ? -17.766 7.462 13.456 1.00 75.81 206 THR A C 1
ATOM 1662 O O . THR A 1 206 ? -18.904 7.508 12.984 1.00 75.81 206 THR A O 1
ATOM 1665 N N . PHE A 1 207 ? -17.006 6.371 13.408 1.00 76.75 207 PHE A N 1
ATOM 1666 C CA . PHE A 1 207 ? -17.474 5.116 12.835 1.00 76.75 207 PHE A CA 1
ATOM 1667 C C . PHE A 1 207 ? -17.842 4.124 13.925 1.00 76.75 207 PHE A C 1
ATOM 1669 O O . PHE A 1 207 ? -17.259 4.076 15.010 1.00 76.75 207 PHE A O 1
ATOM 1676 N N . ILE A 1 208 ? -18.847 3.323 13.598 1.00 77.00 208 ILE A N 1
ATOM 1677 C CA . ILE A 1 208 ? -19.321 2.219 14.410 1.00 77.00 208 ILE A CA 1
ATOM 1678 C C . ILE A 1 208 ? -18.969 0.943 13.664 1.00 77.00 208 ILE A C 1
ATOM 1680 O O . ILE A 1 208 ? -19.439 0.724 12.547 1.00 77.00 208 ILE A O 1
ATOM 1684 N N . ILE A 1 209 ? -18.160 0.098 14.293 1.00 72.56 209 ILE A N 1
ATOM 1685 C CA . ILE A 1 209 ? -17.847 -1.233 13.781 1.00 72.56 209 ILE A CA 1
ATOM 1686 C C . ILE A 1 209 ? -18.542 -2.238 14.689 1.00 72.56 209 ILE A C 1
ATOM 1688 O O . ILE A 1 209 ? -18.302 -2.285 15.898 1.00 72.56 209 ILE A O 1
ATOM 1692 N N . ILE A 1 210 ? -19.429 -3.021 14.085 1.00 70.38 210 ILE A N 1
ATOM 1693 C CA . ILE A 1 210 ? -20.177 -4.080 14.753 1.00 70.38 210 ILE A CA 1
ATOM 1694 C C . ILE A 1 210 ? -19.492 -5.393 14.396 1.00 70.38 210 ILE A C 1
ATOM 1696 O O . ILE A 1 210 ? -19.187 -5.643 13.229 1.00 70.38 210 ILE A O 1
ATOM 1700 N N . ALA A 1 211 ? -19.196 -6.211 15.401 1.00 62.66 211 ALA A N 1
ATOM 1701 C CA . ALA A 1 211 ? -18.670 -7.541 15.147 1.00 62.66 211 ALA A CA 1
ATOM 1702 C C . ALA A 1 211 ? -19.790 -8.439 14.600 1.00 62.66 211 ALA A C 1
ATOM 1704 O O . ALA A 1 211 ? -20.888 -8.442 15.153 1.00 62.66 211 ALA A O 1
ATOM 1705 N N . ASP A 1 212 ? -19.501 -9.216 13.550 1.00 58.34 212 ASP A N 1
ATOM 1706 C CA . ASP A 1 212 ? -20.383 -10.317 13.143 1.00 58.34 212 ASP A CA 1
ATOM 1707 C C . ASP A 1 212 ? -20.621 -11.243 14.348 1.00 58.34 212 ASP A C 1
ATOM 1709 O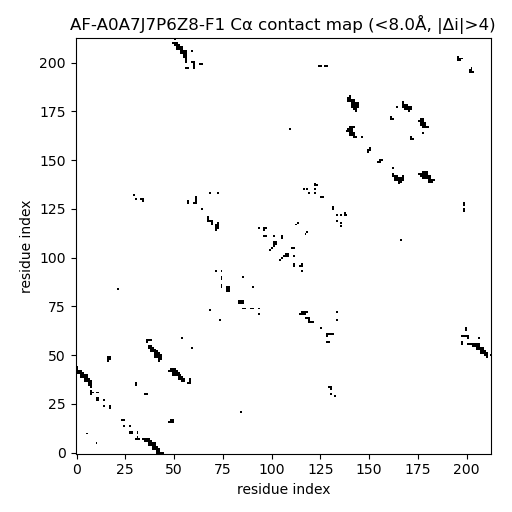 O . ASP A 1 212 ? -19.650 -11.693 14.971 1.00 58.34 212 ASP A O 1
ATOM 1713 N N . LEU A 1 213 ? -21.902 -11.428 14.687 1.00 46.69 213 LEU A N 1
ATOM 1714 C CA . LEU A 1 213 ? -22.405 -12.171 15.849 1.00 46.69 213 LEU A CA 1
ATOM 1715 C C . LEU A 1 213 ? -22.261 -13.686 15.703 1.00 46.69 213 LEU A C 1
ATOM 1717 O O . LEU A 1 213 ? -22.450 -14.197 14.577 1.00 46.69 213 LEU A O 1
#

Organism: NCBI:txid39325

Nearest PDB structures (foldseek):
  3fb3-assembly1_A  TM=5.100E-01  e=9.661E-01  Trypanosoma brucei
  2wpw-assembly3_C  TM=5.021E-01  e=4.529E+00  Streptomyces clavuligerus
  5wjd-assembly1_A  TM=2.400E-01  e=6.169E+00  Drosophila melanogaster

Radius of gyration: 22.3 Å; Cα contacts (8 Å, |Δi|>4): 274; chains: 1; bounding box: 39×44×63 Å

pLDDT: mean 73.69, std 14.54, range [37.94, 94.38]